Protein AF-A0A958C4J7-F1 (afdb_monomer_lite)

Sequence (193 aa):
RRDYPGDVTTRQPVHTVYGGGHLFKADTAAKLGGIALRNLNAYAPNFVAFARALGLPGAETLPAGEAEIAHLGQVIEHDPDAICCANEPAWMAYTVYRRVREKLLREPVEDYRVDFEDGYGNRPDEEEDFHAITVGEQLADGMTAGTLPPFIGIRIKPFTLESYQRAVRTLDLAITALADASGGKVPANFVVT

Foldseek 3Di:
DPPPPPDDPDDDFPDEAEAELVPDALQVLVVLLVVVLVVCCVQPVALLSVCVVVVPPCSVVQDDDPVSRVVLLVVCVVPVPVCCVVPVSSSVSNVVSVVQNVCSNPAVHQEYEHEPPDNNDDDPLVVLLVSLLVLLLRQLVNVVVVNDHLHYEYEFDDCDPVCNVVRVSSVCNNQVSNCVSNVHDGHHNYDYD

pLDDT: mean 94.65, std 7.15, range [54.09, 98.88]

Structure (mmCIF, N/CA/C/O backbone):
data_AF-A0A958C4J7-F1
#
_entry.id   AF-A0A958C4J7-F1
#
loop_
_atom_site.group_PDB
_atom_site.id
_atom_site.type_symbol
_atom_site.label_atom_id
_atom_site.label_alt_id
_atom_site.label_comp_id
_atom_site.label_asym_id
_atom_site.label_entity_id
_atom_site.label_seq_id
_atom_site.pdbx_PDB_ins_code
_atom_site.Cartn_x
_atom_site.Cartn_y
_atom_site.Cartn_z
_atom_site.occupancy
_atom_site.B_iso_or_equiv
_atom_site.auth_seq_id
_atom_site.auth_comp_id
_atom_site.auth_asym_id
_atom_site.auth_atom_id
_atom_site.pdbx_PDB_model_num
ATOM 1 N N . ARG A 1 1 ? 14.443 -14.294 29.457 1.00 54.41 1 ARG A N 1
ATOM 2 C CA . ARG A 1 1 ? 14.752 -14.549 28.026 1.00 54.41 1 ARG A CA 1
ATOM 3 C C . ARG A 1 1 ? 14.593 -16.053 27.761 1.00 54.41 1 ARG A C 1
ATOM 5 O O . ARG A 1 1 ? 15.586 -16.765 27.745 1.00 54.41 1 ARG A O 1
ATOM 12 N N . ARG A 1 2 ? 13.360 -16.571 27.691 1.00 54.09 2 ARG A N 1
ATOM 13 C CA . ARG A 1 2 ? 13.098 -18.000 27.403 1.00 54.09 2 ARG A CA 1
ATOM 14 C C . ARG A 1 2 ? 11.945 -18.244 26.422 1.00 54.09 2 ARG A C 1
ATOM 16 O O . ARG A 1 2 ? 11.897 -19.331 25.872 1.00 54.09 2 ARG A O 1
ATOM 23 N N . ASP A 1 3 ? 11.154 -17.217 26.105 1.00 65.69 3 ASP A N 1
ATOM 24 C CA . ASP A 1 3 ? 9.962 -17.359 25.255 1.00 65.69 3 ASP A CA 1
ATOM 25 C C . ASP A 1 3 ? 10.007 -16.480 23.996 1.00 65.69 3 ASP A C 1
ATOM 27 O O . ASP A 1 3 ? 8.969 -16.052 23.507 1.00 65.69 3 ASP A O 1
ATOM 31 N N . TYR A 1 4 ? 11.199 -16.154 23.478 1.00 68.56 4 TYR A N 1
ATOM 32 C CA . TYR A 1 4 ? 11.282 -15.534 22.152 1.00 68.56 4 TYR A CA 1
ATOM 33 C C . TYR A 1 4 ? 11.374 -16.655 21.110 1.00 68.56 4 TYR A C 1
ATOM 35 O O . TYR A 1 4 ? 12.415 -17.314 21.061 1.00 68.56 4 TYR A O 1
ATOM 43 N N . PRO A 1 5 ? 10.322 -16.906 20.307 1.00 68.50 5 PRO A N 1
ATOM 44 C CA . PRO A 1 5 ? 10.266 -18.040 19.382 1.00 68.50 5 PRO A CA 1
ATOM 45 C C . PRO A 1 5 ? 11.241 -17.931 18.193 1.00 68.50 5 PRO A C 1
ATOM 47 O O . PRO A 1 5 ? 11.283 -18.835 17.364 1.00 68.50 5 PRO A O 1
ATOM 50 N N . GLY A 1 6 ? 12.047 -16.866 18.126 1.00 71.56 6 GLY A N 1
ATOM 51 C CA . GLY A 1 6 ? 12.863 -16.532 16.962 1.00 71.56 6 GLY A CA 1
ATOM 52 C C . GLY A 1 6 ? 12.055 -15.773 15.911 1.00 71.56 6 GLY A C 1
ATOM 53 O O . GLY A 1 6 ? 10.859 -15.529 16.090 1.00 71.56 6 GLY A O 1
ATOM 54 N N . ASP A 1 7 ? 12.719 -15.391 14.821 1.00 68.56 7 ASP A N 1
ATOM 55 C CA . ASP A 1 7 ? 12.050 -14.760 13.686 1.00 68.56 7 ASP A CA 1
ATOM 56 C C . ASP A 1 7 ? 11.122 -15.763 12.997 1.00 68.56 7 ASP A C 1
ATOM 58 O O . ASP A 1 7 ? 11.490 -16.910 12.721 1.00 68.56 7 ASP A O 1
ATOM 62 N N . VAL A 1 8 ? 9.901 -15.326 12.701 1.00 69.06 8 VAL A N 1
ATOM 63 C CA . VAL A 1 8 ? 8.963 -16.120 11.911 1.00 69.06 8 VAL A CA 1
ATOM 64 C C . VAL A 1 8 ? 9.496 -16.265 10.481 1.00 69.06 8 VAL A C 1
ATOM 66 O O . VAL A 1 8 ? 9.829 -15.285 9.822 1.00 69.06 8 VAL A O 1
ATOM 69 N N . THR A 1 9 ? 9.566 -17.497 9.975 1.00 73.81 9 THR A N 1
ATOM 70 C CA . THR A 1 9 ? 10.022 -17.791 8.600 1.00 73.81 9 THR A CA 1
ATOM 71 C C . THR A 1 9 ? 8.951 -17.518 7.542 1.00 73.81 9 THR A C 1
ATOM 73 O O . THR A 1 9 ? 9.193 -17.661 6.343 1.00 73.81 9 THR A O 1
ATOM 76 N N . THR A 1 10 ? 7.747 -17.138 7.972 1.00 80.44 10 THR A N 1
ATOM 77 C CA . THR A 1 10 ? 6.657 -16.715 7.096 1.00 80.44 10 THR A CA 1
ATOM 78 C C . THR A 1 10 ? 6.952 -15.345 6.497 1.00 80.44 10 THR A C 1
ATOM 80 O O . THR A 1 10 ? 7.653 -14.531 7.098 1.00 80.44 10 THR A O 1
ATOM 83 N N . ARG A 1 11 ? 6.372 -15.073 5.320 1.00 87.69 11 ARG A N 1
ATOM 84 C CA . ARG A 1 11 ? 6.506 -13.794 4.608 1.00 87.69 11 ARG A CA 1
ATOM 85 C C . ARG A 1 11 ? 6.382 -12.600 5.567 1.00 87.69 11 ARG A C 1
ATOM 87 O O . ARG A 1 11 ? 5.429 -12.538 6.336 1.00 87.69 11 ARG A O 1
ATOM 94 N N . GLN A 1 12 ? 7.317 -11.660 5.459 1.00 87.12 12 GLN A N 1
ATOM 95 C CA . GLN A 1 12 ? 7.280 -10.352 6.115 1.00 87.12 12 GLN A CA 1
ATOM 96 C C . GLN A 1 12 ? 7.065 -9.255 5.064 1.00 87.12 12 GLN A C 1
ATOM 98 O O . GLN A 1 12 ? 7.472 -9.450 3.911 1.00 87.12 12 GLN A O 1
ATOM 103 N N . PRO A 1 13 ? 6.433 -8.124 5.419 1.00 90.50 13 PRO A N 1
ATOM 104 C CA . PRO A 1 13 ? 6.321 -7.002 4.502 1.00 90.50 13 PRO A CA 1
ATOM 105 C C . PRO A 1 13 ? 7.691 -6.359 4.278 1.00 90.50 13 PRO A C 1
ATOM 107 O O . PRO A 1 13 ? 8.433 -6.106 5.224 1.00 90.50 13 PRO A O 1
ATOM 110 N N . VAL A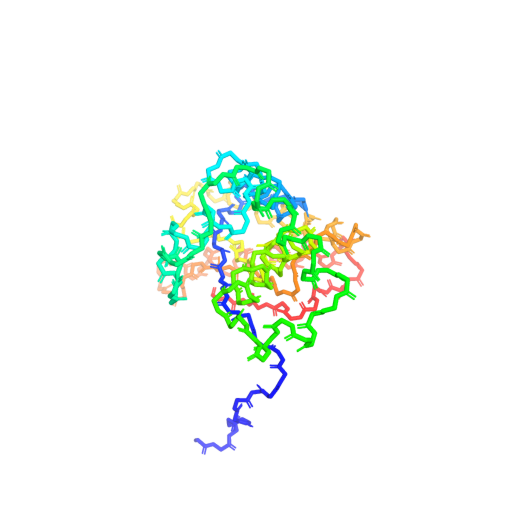 1 14 ? 8.023 -6.068 3.019 1.00 88.62 14 VAL A N 1
ATOM 111 C CA . VAL A 1 14 ? 9.267 -5.341 2.687 1.00 88.62 14 VAL A CA 1
ATOM 112 C C . VAL A 1 14 ? 9.104 -3.821 2.752 1.00 88.62 14 VAL A C 1
ATOM 114 O O . VAL A 1 14 ? 10.097 -3.098 2.762 1.00 88.62 14 VAL A O 1
ATOM 117 N N . HIS A 1 15 ? 7.865 -3.325 2.776 1.00 92.12 15 HIS A N 1
ATOM 118 C CA . HIS A 1 15 ? 7.557 -1.909 2.935 1.00 92.12 15 HIS A CA 1
ATOM 119 C C . HIS A 1 15 ? 6.260 -1.720 3.723 1.00 92.12 15 HIS A C 1
ATOM 121 O O . HIS A 1 15 ? 5.323 -2.509 3.580 1.00 92.12 15 HIS A O 1
ATOM 127 N N . THR A 1 16 ? 6.195 -0.622 4.475 1.00 94.88 16 THR A N 1
ATOM 128 C CA . THR A 1 16 ? 5.021 -0.222 5.254 1.00 94.88 16 THR A CA 1
ATOM 129 C C . THR A 1 16 ? 4.638 1.213 4.918 1.00 94.88 16 THR A C 1
ATOM 131 O O . THR A 1 16 ? 5.486 2.104 4.913 1.00 94.88 16 THR A O 1
ATOM 134 N N . VAL A 1 17 ? 3.354 1.440 4.648 1.00 96.44 17 VAL A N 1
ATOM 135 C CA . VAL A 1 17 ? 2.762 2.766 4.442 1.00 96.44 17 VAL A CA 1
ATOM 136 C C . VAL A 1 17 ? 1.982 3.157 5.691 1.00 96.44 17 VAL A C 1
ATOM 138 O O . VAL A 1 17 ? 1.092 2.425 6.114 1.00 96.44 17 VAL A O 1
ATOM 141 N N . TYR A 1 18 ? 2.280 4.327 6.249 1.00 96.62 18 TYR A N 1
ATOM 142 C CA . TYR A 1 18 ? 1.479 4.942 7.307 1.00 96.62 18 TYR A CA 1
ATOM 143 C C . TYR A 1 18 ? 0.534 5.968 6.691 1.00 96.62 18 TYR A C 1
ATOM 145 O O . TYR A 1 18 ? 0.948 6.780 5.860 1.00 96.62 18 TYR A O 1
ATOM 153 N N . GLY A 1 19 ? -0.734 5.941 7.088 1.00 96.50 19 GLY A N 1
ATOM 154 C CA . GLY A 1 19 ? -1.703 6.952 6.682 1.00 96.50 19 GLY A CA 1
ATOM 155 C C . GLY A 1 19 ? -2.699 7.242 7.791 1.00 96.50 19 GLY A C 1
ATOM 156 O O . GLY A 1 19 ? -3.206 6.320 8.426 1.00 96.50 19 GLY A O 1
ATOM 157 N N . GLY A 1 20 ? -2.960 8.529 8.028 1.00 97.56 20 GLY A N 1
ATOM 158 C CA . GLY A 1 20 ? -3.805 8.982 9.129 1.00 97.56 20 GLY A CA 1
ATOM 159 C C . GLY A 1 20 ? -5.199 8.351 9.104 1.00 97.56 20 GLY A C 1
ATOM 160 O O . GLY A 1 20 ? -5.825 8.251 8.047 1.00 97.56 20 GLY A O 1
ATOM 161 N N . GLY A 1 21 ? -5.711 7.980 10.278 1.00 97.12 21 GLY A N 1
ATOM 162 C CA . GLY A 1 21 ? -7.003 7.311 10.452 1.00 97.12 21 GLY A CA 1
ATOM 163 C C . GLY A 1 21 ? -8.181 8.046 9.818 1.00 97.12 21 GLY A C 1
ATOM 164 O O . GLY A 1 21 ? -9.072 7.413 9.263 1.00 97.12 21 GLY A O 1
ATOM 165 N N . HIS A 1 22 ? -8.132 9.380 9.772 1.00 97.38 22 HIS A N 1
ATOM 166 C CA . HIS A 1 22 ? -9.145 10.215 9.117 1.00 97.38 22 HIS A CA 1
ATOM 167 C C . HIS A 1 22 ? -9.197 10.063 7.582 1.00 97.38 22 HIS A C 1
ATOM 169 O O . HIS A 1 22 ? -10.181 10.456 6.956 1.00 97.38 22 HIS A O 1
ATOM 175 N N . LEU A 1 23 ? -8.153 9.508 6.956 1.00 96.94 23 LEU A N 1
ATOM 176 C CA . LEU A 1 23 ? -8.057 9.308 5.504 1.00 96.94 23 LEU A CA 1
ATOM 177 C C . LEU A 1 23 ? -8.270 7.853 5.084 1.00 96.94 23 LEU A C 1
ATOM 179 O O . LEU A 1 23 ? -8.399 7.576 3.888 1.00 96.94 23 LEU A O 1
ATOM 183 N N . PHE A 1 24 ? -8.266 6.916 6.032 1.00 97.94 24 PHE A N 1
ATOM 184 C CA . PHE A 1 24 ? -8.350 5.503 5.705 1.00 97.94 24 PHE A CA 1
ATOM 185 C C . PHE A 1 24 ? -9.731 5.140 5.146 1.00 97.94 24 PHE A C 1
ATOM 187 O O . PHE A 1 24 ? -10.773 5.558 5.657 1.00 97.94 24 PHE A O 1
ATOM 194 N N . LYS A 1 25 ? -9.720 4.351 4.071 1.00 98.31 25 LYS A N 1
ATOM 195 C CA . LYS A 1 25 ? -10.887 3.766 3.415 1.00 98.31 25 LYS A CA 1
ATOM 196 C C . LYS A 1 25 ? -10.545 2.350 2.972 1.00 98.31 25 LYS A C 1
ATOM 198 O O . LYS A 1 25 ? -9.381 2.045 2.702 1.00 98.31 25 LYS A O 1
ATOM 203 N N . ALA A 1 26 ? -11.570 1.515 2.832 1.00 98.00 26 ALA A N 1
ATOM 204 C CA . ALA A 1 26 ? -11.436 0.119 2.417 1.00 98.00 26 ALA A CA 1
ATOM 205 C C . ALA A 1 26 ? -10.653 -0.060 1.098 1.00 98.00 26 ALA A C 1
ATOM 207 O O . ALA A 1 26 ? -10.016 -1.089 0.886 1.00 98.00 26 ALA A O 1
ATOM 208 N N . ASP A 1 27 ? -10.665 0.943 0.214 1.00 97.12 27 ASP A N 1
ATOM 209 C CA . ASP A 1 27 ? -10.036 0.928 -1.109 1.00 97.12 27 ASP A CA 1
ATOM 210 C C . ASP A 1 27 ? -8.728 1.745 -1.206 1.00 97.12 27 ASP A C 1
ATOM 212 O O . ASP A 1 27 ? -8.191 1.929 -2.305 1.00 97.12 27 ASP A O 1
ATOM 216 N N . THR A 1 28 ? -8.180 2.232 -0.083 1.00 97.38 28 THR A N 1
ATOM 217 C CA . THR A 1 28 ? -6.991 3.107 -0.075 1.00 97.38 28 THR A CA 1
ATOM 218 C C . THR A 1 28 ? -5.787 2.477 -0.782 1.00 97.38 28 THR A C 1
ATOM 220 O O . THR A 1 28 ? -5.141 3.145 -1.592 1.00 97.38 28 THR A O 1
ATOM 223 N N . ALA A 1 29 ? -5.497 1.193 -0.546 1.00 96.44 29 ALA A N 1
ATOM 224 C CA . ALA A 1 29 ? -4.373 0.509 -1.192 1.00 96.44 29 ALA A CA 1
ATOM 225 C C . ALA A 1 29 ? -4.527 0.469 -2.724 1.00 96.44 29 ALA A C 1
ATOM 227 O O . ALA A 1 29 ? -3.592 0.802 -3.455 1.00 96.44 29 ALA A O 1
ATOM 228 N N . ALA A 1 30 ? -5.726 0.150 -3.220 1.00 96.12 30 ALA A N 1
ATOM 229 C CA . ALA A 1 30 ? -6.022 0.135 -4.651 1.00 96.12 30 ALA A CA 1
ATOM 230 C C . ALA A 1 30 ? -5.887 1.534 -5.280 1.00 96.12 30 ALA A C 1
ATOM 232 O O . ALA A 1 30 ? -5.297 1.682 -6.354 1.00 96.12 30 ALA A O 1
ATOM 233 N N . LYS A 1 31 ? -6.364 2.583 -4.592 1.00 96.69 31 LYS A N 1
ATOM 234 C CA . LYS A 1 31 ? -6.200 3.981 -5.030 1.00 96.69 31 LYS A CA 1
ATOM 235 C C . LYS A 1 31 ? -4.727 4.374 -5.154 1.00 96.69 31 LYS A C 1
ATOM 237 O O . LYS A 1 31 ? -4.345 4.962 -6.170 1.00 96.69 31 LYS A O 1
ATOM 242 N N . LEU A 1 32 ? -3.901 4.020 -4.166 1.00 97.06 32 LEU A N 1
ATOM 243 C CA . LEU A 1 32 ? -2.452 4.250 -4.203 1.00 97.06 32 LEU A CA 1
ATOM 244 C C . LEU A 1 32 ? -1.798 3.510 -5.377 1.00 97.06 32 LEU A C 1
ATOM 246 O O . LEU A 1 32 ? -1.028 4.119 -6.119 1.00 97.06 32 LEU A O 1
ATOM 250 N N . GLY A 1 33 ? -2.172 2.250 -5.618 1.00 97.00 33 GLY A N 1
ATOM 251 C CA . GLY A 1 33 ? -1.711 1.482 -6.779 1.00 97.00 33 GLY A CA 1
ATOM 252 C C . GLY A 1 33 ? -2.057 2.146 -8.110 1.00 97.00 33 GLY A C 1
ATOM 253 O O . GLY A 1 33 ? -1.197 2.293 -8.979 1.00 97.00 33 GLY A O 1
ATOM 254 N N . GLY A 1 34 ? -3.286 2.647 -8.251 1.00 97.88 34 GLY A N 1
ATOM 255 C CA . GLY A 1 34 ? -3.708 3.392 -9.436 1.00 97.88 34 GLY A CA 1
ATOM 256 C C . GLY A 1 34 ? -2.902 4.677 -9.663 1.00 97.88 34 GLY A C 1
ATOM 257 O O . GLY A 1 34 ? -2.545 4.985 -10.801 1.00 97.88 34 GLY A O 1
ATOM 258 N N . ILE A 1 35 ? -2.583 5.426 -8.599 1.00 97.88 35 ILE A N 1
ATOM 259 C CA . ILE A 1 35 ? -1.710 6.610 -8.681 1.00 97.88 35 ILE A CA 1
ATOM 260 C C . ILE A 1 35 ? -0.290 6.201 -9.089 1.00 97.88 35 ILE A C 1
ATOM 262 O O . ILE A 1 35 ? 0.279 6.812 -9.996 1.00 97.88 35 ILE A O 1
ATOM 266 N N . ALA A 1 36 ? 0.270 5.164 -8.466 1.00 97.25 36 ALA A N 1
ATOM 267 C CA . ALA A 1 36 ? 1.612 4.673 -8.760 1.00 97.25 36 ALA A CA 1
ATOM 268 C C . ALA A 1 36 ? 1.743 4.205 -10.218 1.00 97.25 36 ALA A C 1
ATOM 270 O O . ALA A 1 36 ? 2.686 4.591 -10.902 1.00 97.25 36 ALA A O 1
ATOM 271 N N . LEU A 1 37 ? 0.759 3.461 -10.733 1.00 97.94 37 LEU A N 1
ATOM 272 C CA . LEU A 1 37 ? 0.732 3.007 -12.127 1.00 97.94 37 LEU A CA 1
ATOM 273 C C . LEU A 1 37 ? 0.662 4.167 -13.120 1.00 97.94 37 LEU A C 1
ATOM 275 O O . LEU A 1 37 ? 1.361 4.144 -14.131 1.00 97.94 37 LEU A O 1
ATOM 279 N N . ARG A 1 38 ? -0.145 5.201 -12.842 1.00 98.19 38 ARG A N 1
ATOM 280 C CA . ARG A 1 38 ? -0.191 6.399 -13.696 1.00 98.19 38 ARG A CA 1
ATOM 281 C C . ARG A 1 38 ? 1.157 7.113 -13.739 1.00 98.19 38 ARG A C 1
ATOM 283 O O . ARG A 1 38 ? 1.597 7.481 -14.823 1.00 98.19 38 ARG A O 1
ATOM 290 N N . ASN A 1 39 ? 1.820 7.264 -12.592 1.00 97.44 39 ASN A N 1
ATOM 291 C CA . ASN A 1 39 ? 3.153 7.866 -12.528 1.00 97.44 39 ASN A CA 1
ATOM 292 C C . ASN A 1 39 ? 4.195 7.015 -13.260 1.00 97.44 39 ASN A C 1
ATOM 294 O O . ASN A 1 39 ? 4.969 7.545 -14.052 1.00 97.44 39 ASN A O 1
ATOM 298 N N . LEU A 1 40 ? 4.180 5.696 -13.057 1.00 97.44 40 LEU A N 1
ATOM 299 C CA . LEU A 1 40 ? 5.087 4.784 -13.746 1.00 97.44 40 LEU A CA 1
ATOM 300 C C . LEU A 1 40 ? 4.911 4.873 -15.266 1.00 97.44 40 LEU A C 1
ATOM 302 O O . LEU A 1 40 ? 5.894 5.008 -15.981 1.00 97.44 40 LEU A O 1
ATOM 306 N N . ASN A 1 41 ? 3.673 4.877 -15.763 1.00 96.44 41 ASN A N 1
ATOM 307 C CA . ASN A 1 41 ? 3.402 5.011 -17.195 1.00 96.44 41 ASN A CA 1
ATOM 308 C C . ASN A 1 41 ? 3.838 6.376 -17.754 1.00 96.44 41 ASN A C 1
ATOM 310 O O . ASN A 1 41 ? 4.294 6.442 -18.890 1.00 96.44 41 ASN A O 1
ATOM 314 N N . ALA A 1 42 ? 3.695 7.454 -16.978 1.00 97.12 42 ALA A N 1
ATOM 315 C CA . ALA A 1 42 ? 4.056 8.801 -17.415 1.00 97.12 42 ALA A CA 1
ATOM 316 C C . ALA A 1 42 ? 5.576 9.016 -17.486 1.00 97.12 42 ALA A C 1
ATOM 318 O O . ALA A 1 42 ? 6.062 9.635 -18.429 1.00 97.12 42 ALA A O 1
ATOM 319 N N . TYR A 1 43 ? 6.322 8.511 -16.500 1.00 96.56 43 TYR A N 1
ATOM 320 C CA . TYR A 1 43 ? 7.752 8.810 -16.348 1.00 96.56 43 TYR A CA 1
ATOM 321 C C . TYR A 1 43 ? 8.682 7.656 -16.747 1.00 96.56 43 TYR A C 1
ATOM 323 O O . TYR A 1 43 ? 9.858 7.880 -17.014 1.00 96.56 43 TYR A O 1
ATOM 331 N N . ALA A 1 44 ? 8.169 6.428 -16.823 1.00 96.81 44 ALA A N 1
ATOM 332 C CA . ALA A 1 44 ? 8.904 5.234 -17.232 1.00 96.81 44 ALA A CA 1
ATOM 333 C C . ALA A 1 44 ? 8.008 4.310 -18.091 1.00 96.81 44 ALA A C 1
ATOM 335 O O . ALA A 1 44 ? 7.657 3.196 -17.681 1.00 96.81 44 ALA A O 1
ATOM 336 N N . PRO A 1 45 ? 7.618 4.753 -19.303 1.00 96.25 45 PRO A N 1
ATOM 337 C CA . PRO A 1 45 ? 6.629 4.065 -20.141 1.00 96.25 45 PRO A CA 1
ATOM 338 C C . PRO A 1 45 ? 7.089 2.698 -20.671 1.00 96.25 45 PRO A C 1
ATOM 340 O O . PRO A 1 45 ? 6.285 1.944 -21.211 1.00 96.25 45 PRO A O 1
ATOM 343 N N . ASN A 1 46 ? 8.376 2.372 -20.545 1.00 97.44 46 ASN A N 1
ATOM 344 C CA . ASN A 1 46 ? 8.945 1.097 -20.961 1.00 97.44 46 ASN A CA 1
ATOM 345 C C . ASN A 1 46 ? 10.103 0.678 -20.042 1.00 97.44 46 ASN A C 1
ATOM 347 O O . ASN A 1 46 ? 10.622 1.475 -19.255 1.00 97.44 46 ASN A O 1
ATOM 351 N N . PHE A 1 47 ? 10.523 -0.581 -20.174 1.00 98.06 47 PHE A N 1
ATOM 352 C CA . PHE A 1 47 ? 11.544 -1.189 -19.322 1.00 98.06 47 PHE A CA 1
ATOM 353 C C . PHE A 1 47 ? 12.930 -0.540 -19.448 1.00 98.06 47 PHE A C 1
ATOM 355 O O . PHE A 1 47 ? 13.683 -0.550 -18.479 1.00 98.06 47 PHE A O 1
ATOM 362 N N . VAL A 1 48 ? 13.263 0.069 -20.591 1.00 98.31 48 VAL A N 1
ATOM 363 C CA . VAL A 1 48 ? 14.549 0.756 -20.778 1.00 98.31 48 VAL A CA 1
ATOM 364 C C . VAL A 1 48 ? 14.559 2.115 -20.082 1.00 98.31 48 VAL A C 1
ATOM 366 O O . VAL A 1 48 ? 15.499 2.421 -19.351 1.00 98.31 48 VAL A O 1
ATOM 369 N N . ALA A 1 49 ? 13.507 2.921 -20.259 1.00 97.94 49 ALA A N 1
ATOM 370 C CA . ALA A 1 49 ? 13.350 4.191 -19.551 1.00 97.94 49 ALA A CA 1
ATOM 371 C C . ALA A 1 49 ? 13.348 3.972 -18.031 1.00 97.94 49 ALA A C 1
ATOM 373 O O . ALA A 1 49 ? 14.047 4.672 -17.301 1.00 97.94 49 ALA A O 1
ATOM 374 N N . PHE A 1 50 ? 12.635 2.940 -17.574 1.00 98.25 50 PHE A N 1
ATOM 375 C CA . PHE A 1 50 ? 12.638 2.496 -16.185 1.00 98.25 50 PHE A CA 1
ATOM 376 C C . PHE A 1 50 ? 14.040 2.112 -15.690 1.00 98.25 50 PHE A C 1
ATOM 378 O O . PHE A 1 50 ? 14.486 2.610 -14.658 1.00 98.25 50 PHE A O 1
ATOM 385 N N . ALA A 1 51 ? 14.754 1.263 -16.437 1.00 98.19 51 ALA A N 1
ATOM 386 C CA . ALA A 1 51 ? 16.088 0.804 -16.063 1.00 98.19 51 ALA A CA 1
ATOM 387 C C . ALA A 1 51 ? 17.093 1.954 -15.960 1.00 98.19 51 ALA A C 1
ATOM 389 O O . ALA A 1 51 ? 17.860 2.010 -15.002 1.00 98.19 51 ALA A O 1
ATOM 390 N N . ARG A 1 52 ? 17.052 2.901 -16.903 1.00 97.75 52 ARG A N 1
ATOM 391 C CA . ARG A 1 52 ? 17.904 4.097 -16.874 1.00 97.75 52 ARG A CA 1
ATOM 392 C C . ARG A 1 52 ? 17.561 5.011 -15.701 1.00 97.75 52 ARG A C 1
ATOM 394 O O . ARG A 1 52 ? 18.470 5.481 -15.029 1.00 97.75 52 ARG A O 1
ATOM 401 N N . ALA A 1 53 ? 16.273 5.227 -15.425 1.00 97.00 53 ALA A N 1
ATOM 402 C CA . ALA A 1 53 ? 15.830 6.065 -14.311 1.00 97.00 53 ALA A CA 1
ATOM 403 C C . ALA A 1 53 ? 16.255 5.509 -12.940 1.00 97.00 53 ALA A C 1
ATOM 405 O O . ALA A 1 53 ? 16.568 6.283 -12.040 1.00 97.00 53 ALA A O 1
ATOM 406 N N . LEU A 1 54 ? 16.292 4.180 -12.788 1.00 96.38 54 LEU A N 1
ATOM 407 C CA . LEU A 1 54 ? 16.739 3.515 -11.559 1.00 96.38 54 LEU A CA 1
ATOM 408 C C . LEU A 1 54 ? 18.242 3.209 -11.517 1.00 96.38 54 LEU A C 1
ATOM 410 O O . LEU A 1 54 ? 18.722 2.715 -10.499 1.00 96.38 54 LEU A O 1
ATOM 414 N N . GLY A 1 55 ? 18.979 3.466 -12.600 1.00 97.12 55 GLY A N 1
ATOM 415 C CA . GLY A 1 55 ? 20.400 3.129 -12.694 1.00 97.12 55 GLY A CA 1
ATOM 416 C C . GLY A 1 55 ? 20.671 1.624 -12.613 1.00 97.12 55 GLY A C 1
ATOM 417 O O . GLY A 1 55 ? 21.633 1.213 -11.965 1.00 97.12 55 GLY A O 1
ATOM 418 N N . LEU A 1 56 ? 19.819 0.791 -13.226 1.00 97.00 56 LEU A N 1
ATOM 419 C CA . LEU A 1 56 ? 20.057 -0.654 -13.271 1.00 97.00 56 LEU A CA 1
ATOM 420 C C . LEU A 1 56 ? 21.361 -0.962 -14.037 1.00 97.00 56 LEU A C 1
ATOM 422 O O . LEU A 1 56 ? 21.637 -0.302 -15.043 1.00 97.00 56 LEU A O 1
ATOM 426 N N . PRO A 1 57 ? 22.151 -1.967 -13.610 1.00 96.00 57 PRO A N 1
ATOM 427 C CA . PRO A 1 57 ? 23.407 -2.315 -14.273 1.00 96.00 57 PRO A CA 1
ATOM 428 C C . PRO A 1 57 ? 23.231 -2.592 -15.772 1.00 96.00 57 PRO A C 1
ATOM 430 O O . PRO A 1 57 ? 22.359 -3.365 -16.169 1.00 96.00 57 PRO A O 1
ATOM 433 N N . GLY A 1 58 ? 24.062 -1.958 -16.603 1.00 96.44 58 GLY A N 1
ATOM 434 C CA . GLY A 1 58 ? 24.039 -2.120 -18.057 1.00 96.44 58 GLY A CA 1
ATOM 435 C C . GLY A 1 58 ? 22.904 -1.379 -18.774 1.00 96.44 58 GLY A C 1
ATOM 436 O O . GLY A 1 58 ? 22.757 -1.547 -19.986 1.00 96.44 58 GLY A O 1
ATOM 437 N N . ALA A 1 59 ? 22.099 -0.557 -18.086 1.00 97.00 59 ALA A N 1
ATOM 438 C CA . ALA A 1 59 ? 20.993 0.191 -18.697 1.00 97.00 59 ALA A CA 1
ATOM 439 C C . ALA A 1 59 ? 21.442 1.176 -19.798 1.00 97.00 59 ALA A C 1
ATOM 441 O O . ALA A 1 59 ? 20.668 1.515 -20.699 1.00 97.00 59 ALA A O 1
ATOM 442 N N . GLU A 1 60 ? 22.694 1.624 -19.750 1.00 96.56 60 GLU A N 1
ATOM 443 C CA . GLU A 1 60 ? 23.348 2.440 -20.771 1.00 96.56 60 GLU A CA 1
ATOM 444 C C . GLU A 1 60 ? 23.581 1.692 -22.093 1.00 96.56 60 GLU A C 1
ATOM 446 O O . GLU A 1 60 ? 23.659 2.330 -23.140 1.00 96.56 60 GLU A O 1
ATOM 451 N N . THR A 1 61 ? 23.638 0.356 -22.064 1.00 96.50 61 THR A N 1
ATOM 452 C CA . THR A 1 61 ? 23.833 -0.491 -23.257 1.00 96.50 61 THR A CA 1
ATOM 453 C C . THR A 1 61 ? 22.530 -0.804 -23.998 1.00 96.50 61 THR A C 1
ATOM 455 O O . THR A 1 61 ? 22.555 -1.315 -25.117 1.00 96.50 61 THR A O 1
ATOM 458 N N . LEU A 1 62 ? 21.379 -0.502 -23.385 1.00 96.94 62 LEU A N 1
ATOM 459 C CA . LEU A 1 62 ? 20.058 -0.785 -23.944 1.00 96.94 62 LEU A CA 1
ATOM 460 C C . LEU A 1 62 ? 19.723 0.169 -25.104 1.00 96.94 62 LEU A C 1
ATOM 462 O O . LEU A 1 62 ? 20.181 1.316 -25.097 1.00 96.94 62 LEU A O 1
ATOM 466 N N . PRO A 1 63 ? 18.887 -0.250 -26.076 1.00 97.25 63 PRO A N 1
ATOM 467 C CA . PRO A 1 63 ? 18.522 0.581 -27.223 1.00 97.25 63 PRO A CA 1
ATOM 468 C C . PRO A 1 63 ? 17.799 1.867 -26.810 1.00 97.25 63 PRO A C 1
ATOM 470 O O . PRO A 1 63 ? 17.205 1.963 -25.735 1.00 97.25 63 PRO A O 1
ATOM 473 N N . ALA A 1 64 ? 17.855 2.896 -27.652 1.00 95.00 64 ALA A N 1
ATOM 474 C CA . ALA A 1 64 ? 17.178 4.170 -27.400 1.00 95.00 64 ALA A CA 1
ATOM 475 C C . ALA A 1 64 ? 15.946 4.382 -28.292 1.00 95.00 64 ALA A C 1
ATOM 477 O O . ALA A 1 64 ? 15.062 5.145 -27.906 1.00 95.00 64 ALA A O 1
ATOM 478 N N . GLY A 1 65 ? 15.869 3.717 -29.451 1.00 96.88 65 GLY A N 1
ATOM 479 C CA . GLY A 1 65 ? 14.737 3.844 -30.363 1.00 96.88 65 GLY A CA 1
ATOM 480 C C . GLY A 1 65 ? 13.501 3.100 -29.857 1.00 96.88 65 GLY A C 1
ATOM 481 O O . GLY A 1 65 ? 13.589 1.938 -29.470 1.00 96.88 65 GLY A O 1
ATOM 482 N N . GLU A 1 66 ? 12.327 3.734 -29.905 1.00 95.25 66 GLU A N 1
ATOM 483 C CA . GLU A 1 66 ? 11.073 3.124 -29.430 1.00 95.25 66 GLU A CA 1
ATOM 484 C C . GLU A 1 66 ? 10.754 1.791 -30.121 1.00 95.25 66 GLU A C 1
ATOM 486 O O . GLU A 1 66 ? 10.367 0.828 -29.459 1.00 95.25 66 GLU A O 1
ATOM 491 N N . ALA A 1 67 ? 10.968 1.706 -31.438 1.00 97.00 67 ALA A N 1
ATOM 492 C CA . ALA A 1 67 ? 10.741 0.483 -32.207 1.00 97.00 67 ALA A CA 1
ATOM 493 C C . ALA A 1 67 ? 11.696 -0.653 -31.798 1.00 97.00 67 ALA A C 1
ATOM 495 O O . ALA A 1 67 ? 11.279 -1.805 -31.692 1.00 97.00 67 ALA A O 1
ATOM 496 N N . GLU A 1 68 ? 12.962 -0.329 -31.521 1.00 97.38 68 GLU A N 1
ATOM 497 C CA . GLU A 1 68 ? 13.969 -1.295 -31.067 1.00 97.38 68 GLU A CA 1
ATOM 498 C C . GLU A 1 68 ? 13.649 -1.797 -29.658 1.00 97.38 68 GLU A C 1
ATOM 500 O O . GLU A 1 68 ? 13.734 -2.993 -29.395 1.00 97.38 68 GLU A O 1
ATOM 505 N N . ILE A 1 69 ? 13.229 -0.893 -28.765 1.00 97.88 69 ILE A N 1
ATOM 506 C CA . ILE A 1 69 ? 12.795 -1.234 -27.407 1.00 97.88 69 ILE A CA 1
ATOM 507 C C . ILE A 1 69 ? 11.579 -2.164 -27.455 1.00 97.88 69 ILE A C 1
ATOM 509 O O . ILE A 1 69 ? 11.553 -3.179 -26.757 1.00 97.88 69 ILE A O 1
ATOM 513 N N . ALA A 1 70 ? 10.584 -1.846 -28.288 1.00 96.88 70 ALA A N 1
ATOM 514 C CA . ALA A 1 70 ? 9.395 -2.674 -28.457 1.00 96.88 70 ALA A CA 1
ATOM 515 C C . ALA A 1 70 ? 9.745 -4.066 -29.005 1.00 96.88 70 ALA A C 1
ATOM 517 O O . ALA A 1 70 ? 9.279 -5.069 -28.464 1.00 96.88 70 ALA A O 1
ATOM 518 N N . HIS A 1 71 ? 10.607 -4.138 -30.025 1.00 96.69 71 HIS A N 1
ATOM 519 C CA . HIS A 1 71 ? 11.070 -5.406 -30.586 1.00 96.69 71 HIS A CA 1
ATOM 520 C C . HIS A 1 71 ? 11.850 -6.239 -29.561 1.00 96.69 71 HIS A C 1
ATOM 522 O O . HIS A 1 71 ? 11.568 -7.422 -29.390 1.00 96.69 71 HIS A O 1
ATOM 528 N N . LEU A 1 72 ? 12.775 -5.621 -28.820 1.00 95.81 72 LEU A N 1
ATOM 529 C CA . LEU A 1 72 ? 13.529 -6.289 -27.759 1.00 95.81 72 LEU A CA 1
ATOM 530 C C . LEU A 1 72 ? 12.598 -6.856 -26.678 1.00 95.81 72 LEU A C 1
ATOM 532 O O . LEU A 1 72 ? 12.791 -7.985 -26.237 1.00 95.81 72 LEU A O 1
ATOM 536 N N . GLY A 1 73 ? 11.556 -6.111 -26.297 1.00 96.00 73 GLY A N 1
ATOM 537 C CA . GLY A 1 73 ? 10.528 -6.600 -25.379 1.00 96.00 73 GLY A CA 1
ATOM 538 C C . GLY A 1 73 ? 9.809 -7.851 -25.897 1.00 96.00 73 GLY A C 1
ATOM 539 O O . GLY A 1 73 ? 9.651 -8.807 -25.144 1.00 96.00 73 GLY A O 1
ATOM 540 N N . GLN A 1 74 ? 9.436 -7.880 -27.181 1.00 95.75 74 GLN A N 1
ATOM 541 C CA . GLN A 1 74 ? 8.797 -9.046 -27.811 1.00 95.75 74 GLN A CA 1
ATOM 542 C C . GLN A 1 74 ? 9.725 -10.265 -27.856 1.00 95.75 74 GLN A C 1
ATOM 544 O O . GLN A 1 74 ? 9.282 -11.384 -27.608 1.00 95.75 74 GLN A O 1
ATOM 549 N N . VAL A 1 75 ? 11.011 -10.053 -28.152 1.00 94.69 75 VAL A N 1
ATOM 550 C CA . VAL A 1 75 ? 12.019 -11.123 -28.165 1.00 94.69 75 VAL A CA 1
ATOM 551 C C . VAL A 1 75 ? 12.175 -11.736 -26.771 1.00 94.69 75 VAL A C 1
ATOM 553 O O . VAL A 1 75 ? 12.162 -12.958 -26.645 1.00 94.69 75 VAL A O 1
ATOM 556 N N . ILE A 1 76 ? 12.261 -10.907 -25.723 1.00 95.25 76 ILE A N 1
ATOM 557 C CA . ILE A 1 76 ? 12.363 -11.382 -24.333 1.00 95.25 76 ILE A CA 1
ATOM 558 C C . ILE A 1 76 ? 11.105 -12.143 -23.909 1.00 95.25 76 ILE A C 1
ATOM 560 O O . ILE A 1 76 ? 11.201 -13.155 -23.224 1.00 95.25 76 ILE A O 1
ATOM 564 N N . GLU A 1 77 ? 9.922 -11.663 -24.290 1.00 93.56 77 GLU A N 1
ATOM 565 C CA . GLU A 1 77 ? 8.655 -12.306 -23.931 1.00 93.56 77 GLU A CA 1
ATOM 566 C C . GLU A 1 77 ? 8.475 -13.673 -24.606 1.00 93.56 77 GLU A C 1
ATOM 568 O O . GLU A 1 77 ? 7.881 -14.575 -24.017 1.00 93.56 77 GLU A O 1
ATOM 573 N N . HIS A 1 78 ? 9.011 -13.839 -25.819 1.00 93.69 78 HIS A N 1
ATOM 574 C CA . HIS A 1 78 ? 8.958 -15.097 -26.557 1.00 93.69 78 HIS A CA 1
ATOM 575 C C . HIS A 1 78 ? 9.891 -16.171 -25.981 1.00 93.69 78 HIS A C 1
ATOM 577 O O . HIS A 1 78 ? 9.491 -17.331 -25.894 1.00 93.69 78 HIS A O 1
ATOM 583 N N . ASP A 1 79 ? 11.112 -15.792 -25.592 1.00 92.12 79 ASP A N 1
ATOM 584 C CA . ASP A 1 79 ? 12.113 -16.710 -25.036 1.00 92.12 79 ASP A CA 1
ATOM 585 C C . ASP A 1 79 ? 12.945 -16.031 -23.925 1.00 92.12 79 ASP A C 1
ATOM 587 O O . ASP A 1 79 ? 14.056 -15.534 -24.160 1.00 92.12 79 ASP A O 1
ATOM 591 N N . PRO A 1 80 ? 12.407 -15.965 -22.691 1.00 88.56 80 PRO A N 1
ATOM 592 C CA . PRO A 1 80 ? 13.069 -15.274 -21.591 1.00 88.56 80 PRO A CA 1
ATOM 593 C C . PRO A 1 80 ? 14.357 -15.975 -21.142 1.00 88.56 80 PRO A C 1
ATOM 595 O O . PRO A 1 80 ? 15.278 -15.298 -20.678 1.00 88.56 80 PRO A O 1
ATOM 598 N N . ASP A 1 81 ? 14.441 -17.300 -21.290 1.00 87.81 81 ASP A N 1
ATOM 599 C CA . ASP A 1 81 ? 15.594 -18.093 -20.859 1.00 87.81 81 ASP A CA 1
ATOM 600 C C . ASP A 1 81 ? 16.789 -17.879 -21.798 1.00 87.81 81 ASP A C 1
ATOM 602 O O . ASP A 1 81 ? 17.914 -17.689 -21.328 1.00 87.81 81 ASP A O 1
ATOM 606 N N . ALA A 1 82 ? 16.556 -17.804 -23.115 1.00 87.69 82 ALA A N 1
ATOM 607 C CA . ALA A 1 82 ? 17.613 -17.491 -24.076 1.00 87.69 82 ALA A CA 1
ATOM 608 C C . ALA A 1 82 ? 18.225 -16.101 -23.837 1.00 87.69 82 ALA A C 1
ATOM 610 O O . ALA A 1 82 ? 19.450 -15.938 -23.888 1.00 87.69 82 ALA A O 1
ATOM 611 N N . ILE A 1 83 ? 17.396 -15.093 -23.537 1.00 87.75 83 ILE A N 1
ATOM 612 C CA . ILE A 1 83 ? 17.883 -13.727 -23.305 1.00 87.75 83 ILE A CA 1
ATOM 613 C C . ILE A 1 83 ? 18.549 -13.571 -21.936 1.00 87.75 83 ILE A C 1
ATOM 615 O O . ILE A 1 83 ? 19.523 -12.826 -21.836 1.00 87.75 83 ILE A O 1
ATOM 619 N N . CYS A 1 84 ? 18.113 -14.314 -20.914 1.00 84.81 84 CYS A N 1
ATOM 620 C CA . CYS A 1 84 ? 18.763 -14.330 -19.600 1.00 84.81 84 CYS A CA 1
ATOM 621 C C . CYS A 1 84 ? 20.271 -14.622 -19.707 1.00 84.81 84 CYS A C 1
ATOM 623 O O . CYS A 1 84 ? 21.078 -13.968 -19.051 1.00 84.81 84 CYS A O 1
ATOM 625 N N . CYS A 1 85 ? 20.665 -15.553 -20.583 1.00 82.25 85 CYS A N 1
ATOM 626 C CA . CYS A 1 85 ? 22.071 -15.896 -20.800 1.00 82.25 85 CYS A CA 1
ATOM 627 C C . CYS A 1 85 ? 22.793 -14.991 -21.813 1.00 82.25 85 CYS A C 1
ATOM 629 O O . CYS A 1 85 ? 24.002 -14.803 -21.699 1.00 82.25 85 CYS A O 1
ATOM 631 N N . ALA A 1 86 ? 22.089 -14.464 -22.820 1.00 89.25 86 ALA A N 1
ATOM 632 C CA . ALA A 1 86 ? 22.708 -13.736 -23.934 1.00 89.25 86 ALA A CA 1
ATOM 633 C C . ALA A 1 86 ? 22.778 -12.210 -23.735 1.00 89.25 86 ALA A C 1
ATOM 635 O O . ALA A 1 86 ? 23.656 -11.557 -24.298 1.00 89.25 86 ALA A O 1
ATOM 636 N N . ASN A 1 87 ? 21.848 -11.628 -22.974 1.00 92.44 87 ASN A N 1
ATOM 637 C CA . ASN A 1 87 ? 21.755 -10.189 -22.730 1.00 92.44 87 ASN A CA 1
ATOM 638 C C . ASN A 1 87 ? 21.123 -9.921 -21.352 1.00 92.44 87 ASN A C 1
ATOM 640 O O . ASN A 1 87 ? 19.953 -9.543 -21.230 1.00 92.44 87 ASN A O 1
ATOM 644 N N . GLU A 1 88 ? 21.930 -10.123 -20.309 1.00 93.88 88 GLU A N 1
ATOM 645 C CA . GLU A 1 88 ? 21.536 -9.948 -18.908 1.00 93.88 88 GLU A CA 1
ATOM 646 C C . GLU A 1 88 ? 20.948 -8.551 -18.608 1.00 93.88 88 GLU A C 1
ATOM 648 O O . GLU A 1 88 ? 19.882 -8.503 -17.984 1.00 93.88 88 GLU A O 1
ATOM 653 N N . PRO A 1 89 ? 21.522 -7.416 -19.076 1.00 96.12 89 PRO A N 1
ATOM 654 C CA . PRO A 1 89 ? 20.934 -6.098 -18.827 1.00 96.12 89 PRO A CA 1
ATOM 655 C C . PRO A 1 89 ? 19.507 -5.958 -19.368 1.00 96.12 89 PRO A C 1
ATOM 657 O O . PRO A 1 89 ? 18.629 -5.430 -18.680 1.00 96.12 89 PRO A O 1
ATOM 660 N N . ALA A 1 90 ? 19.247 -6.454 -20.583 1.00 96.31 90 ALA A N 1
ATOM 661 C CA . ALA A 1 90 ? 17.920 -6.391 -21.191 1.00 96.31 90 ALA A CA 1
ATOM 662 C C . ALA A 1 90 ? 16.915 -7.277 -20.447 1.00 96.31 90 ALA A C 1
ATOM 664 O O . ALA A 1 90 ? 15.808 -6.829 -20.136 1.00 96.31 90 ALA A O 1
ATOM 665 N N . TRP A 1 91 ? 17.320 -8.506 -20.114 1.00 96.00 91 TRP A N 1
ATOM 666 C CA . TRP A 1 91 ? 16.504 -9.435 -19.339 1.00 96.00 91 TRP A CA 1
ATOM 667 C C . TRP A 1 91 ? 16.148 -8.872 -17.958 1.00 96.00 91 TRP A C 1
ATOM 669 O O . TRP A 1 91 ? 14.978 -8.896 -17.566 1.00 96.00 91 TRP A O 1
ATOM 679 N N . MET A 1 92 ? 17.132 -8.323 -17.238 1.00 95.88 92 MET A N 1
ATOM 680 C CA . MET A 1 92 ? 16.949 -7.730 -15.913 1.00 95.88 92 MET A CA 1
ATOM 681 C C . MET A 1 92 ? 15.992 -6.538 -15.978 1.00 95.88 92 MET A C 1
ATOM 683 O O . MET A 1 92 ? 15.003 -6.497 -15.245 1.00 95.88 92 MET A O 1
ATOM 687 N N . ALA A 1 93 ? 16.241 -5.596 -16.893 1.00 97.62 93 ALA A N 1
ATOM 688 C CA . ALA A 1 93 ? 15.404 -4.417 -17.084 1.00 97.62 93 ALA A CA 1
ATOM 689 C C . ALA A 1 93 ? 13.942 -4.797 -17.366 1.00 97.62 93 ALA A C 1
ATOM 691 O O . ALA A 1 93 ? 13.033 -4.313 -16.686 1.00 97.62 93 ALA A O 1
ATOM 692 N N . TYR A 1 94 ? 13.716 -5.700 -18.325 1.00 97.31 94 TYR A N 1
ATOM 693 C CA . TYR A 1 94 ? 12.381 -6.176 -18.685 1.00 97.31 94 TYR A CA 1
ATOM 694 C C . TYR A 1 94 ? 11.698 -6.900 -17.519 1.00 97.31 94 TYR A C 1
ATOM 696 O O . TYR A 1 94 ? 10.556 -6.592 -17.168 1.00 97.31 94 TYR A O 1
ATOM 704 N N . THR A 1 95 ? 12.407 -7.827 -16.872 1.00 96.25 95 THR A N 1
ATOM 705 C CA . THR A 1 95 ? 11.862 -8.652 -15.788 1.00 96.25 95 THR A CA 1
ATOM 706 C C . THR A 1 95 ? 11.486 -7.814 -14.574 1.00 96.25 95 THR A C 1
ATOM 708 O O . THR A 1 95 ? 10.385 -7.974 -14.043 1.00 96.25 95 THR A O 1
ATOM 711 N N . VAL A 1 96 ? 12.359 -6.901 -14.137 1.00 96.94 96 VAL A N 1
ATOM 712 C CA . VAL A 1 96 ? 12.079 -6.022 -12.994 1.00 96.94 96 VAL A CA 1
ATOM 713 C C . VAL A 1 96 ? 10.924 -5.084 -13.323 1.00 96.94 96 VAL A C 1
ATOM 715 O O . VAL A 1 96 ? 9.984 -4.997 -12.536 1.00 96.94 96 VAL A O 1
ATOM 718 N N . TYR A 1 97 ? 10.934 -4.442 -14.496 1.00 98.00 97 TYR A N 1
ATOM 719 C CA . TYR A 1 97 ? 9.849 -3.555 -14.918 1.00 98.00 97 TYR A CA 1
ATOM 720 C C . TYR A 1 97 ? 8.490 -4.264 -14.916 1.00 98.00 97 TYR A C 1
ATOM 722 O O . TYR A 1 97 ? 7.522 -3.765 -14.335 1.00 98.00 97 TYR A O 1
ATOM 730 N N . ARG A 1 98 ? 8.420 -5.462 -15.510 1.00 96.94 98 ARG A N 1
ATOM 731 C CA . ARG A 1 98 ? 7.200 -6.276 -15.534 1.00 96.94 98 ARG A CA 1
ATOM 732 C C . ARG A 1 98 ? 6.739 -6.638 -14.123 1.00 96.94 98 ARG A C 1
ATOM 734 O O . ARG A 1 98 ? 5.581 -6.400 -13.791 1.00 96.94 98 ARG A O 1
ATOM 741 N N . ARG A 1 99 ? 7.640 -7.138 -13.270 1.00 96.56 99 ARG A N 1
ATOM 742 C CA . ARG A 1 99 ? 7.316 -7.516 -11.882 1.00 96.56 99 ARG A CA 1
ATOM 743 C C . ARG A 1 99 ? 6.843 -6.328 -11.047 1.00 96.56 99 ARG A C 1
ATOM 745 O O . ARG A 1 99 ? 5.918 -6.481 -10.256 1.00 96.56 99 ARG A O 1
ATOM 752 N N . VAL A 1 100 ? 7.431 -5.145 -11.232 1.00 96.88 100 VAL A N 1
ATOM 753 C CA . VAL A 1 100 ? 6.984 -3.914 -10.561 1.00 96.88 100 VAL A CA 1
ATOM 754 C C . VAL A 1 100 ? 5.570 -3.545 -11.003 1.00 96.88 100 VAL A C 1
ATOM 756 O O . VAL A 1 100 ? 4.719 -3.289 -10.154 1.00 96.88 100 VAL A O 1
ATOM 759 N N . ARG A 1 101 ? 5.272 -3.581 -12.308 1.00 97.62 101 ARG A N 1
ATOM 760 C CA . ARG A 1 101 ? 3.910 -3.330 -12.812 1.00 97.62 101 ARG A CA 1
ATOM 761 C C . ARG A 1 101 ? 2.896 -4.331 -12.266 1.00 97.62 101 ARG A C 1
ATOM 763 O O . ARG A 1 101 ? 1.844 -3.921 -11.784 1.00 97.62 101 ARG A O 1
ATOM 770 N N . GLU A 1 102 ? 3.219 -5.621 -12.300 1.00 96.94 102 GLU A N 1
ATOM 771 C CA . GLU A 1 102 ? 2.376 -6.690 -11.747 1.00 96.94 102 GLU A CA 1
ATOM 772 C C . GLU A 1 102 ? 2.140 -6.506 -10.243 1.00 96.94 102 GLU A C 1
ATOM 774 O O . GLU A 1 102 ? 1.016 -6.670 -9.764 1.00 96.94 102 GLU A O 1
ATOM 779 N N . LYS A 1 103 ? 3.177 -6.107 -9.496 1.00 95.56 103 LYS A N 1
ATOM 780 C CA . LYS A 1 103 ? 3.070 -5.809 -8.068 1.00 95.56 103 LYS A CA 1
ATOM 781 C C . LYS A 1 103 ? 2.127 -4.640 -7.811 1.00 95.56 103 LYS A C 1
ATOM 783 O O . LYS A 1 103 ? 1.224 -4.783 -7.000 1.00 95.56 103 LYS A O 1
ATOM 788 N N . LEU A 1 104 ? 2.278 -3.527 -8.527 1.00 96.31 104 LEU A N 1
ATOM 789 C CA . LEU A 1 104 ? 1.400 -2.362 -8.378 1.00 96.31 104 LEU A CA 1
ATOM 790 C C . LEU A 1 104 ? -0.062 -2.651 -8.761 1.00 96.31 104 LEU A C 1
ATOM 792 O O . LEU A 1 104 ? -0.966 -2.015 -8.228 1.00 96.31 104 LEU A O 1
ATOM 796 N N . LEU A 1 105 ? -0.301 -3.601 -9.671 1.00 95.12 105 LEU A N 1
ATOM 797 C CA . LEU A 1 105 ? -1.648 -4.025 -10.058 1.00 95.12 105 LEU A CA 1
ATOM 798 C C . LEU A 1 105 ? -2.303 -4.933 -9.014 1.00 95.12 105 LEU A C 1
ATOM 800 O O . LEU A 1 105 ? -3.472 -4.746 -8.690 1.00 95.12 105 LEU A O 1
ATOM 804 N N . ARG A 1 106 ? -1.573 -5.936 -8.515 1.00 94.31 106 ARG A N 1
ATOM 805 C CA . ARG A 1 106 ? -2.137 -6.974 -7.639 1.00 94.31 106 ARG A CA 1
ATOM 806 C C . ARG A 1 106 ? -2.049 -6.619 -6.158 1.00 94.31 106 ARG A C 1
ATOM 808 O O . ARG A 1 106 ? -2.904 -7.019 -5.379 1.00 94.31 106 ARG A O 1
ATOM 815 N N . GLU A 1 107 ? -0.973 -5.958 -5.755 1.00 94.69 107 GLU A N 1
ATOM 816 C CA . GLU A 1 107 ? -0.612 -5.766 -4.352 1.00 94.69 107 GLU A CA 1
ATOM 817 C C . GLU A 1 107 ? 0.270 -4.512 -4.177 1.00 94.69 107 GLU A C 1
ATOM 819 O O . GLU A 1 107 ? 1.460 -4.619 -3.862 1.00 94.69 107 GLU A O 1
ATOM 824 N N . PRO A 1 108 ? -0.287 -3.315 -4.444 1.00 95.25 108 PRO A N 1
ATOM 825 C CA . PRO A 1 108 ? 0.471 -2.062 -4.475 1.00 95.25 108 PRO A CA 1
ATOM 826 C C . PRO A 1 108 ? 1.028 -1.633 -3.119 1.00 95.25 108 PRO A C 1
ATOM 828 O O . PRO A 1 108 ? 2.026 -0.921 -3.078 1.00 95.25 108 PRO A O 1
ATOM 831 N N . VAL A 1 109 ? 0.378 -2.055 -2.033 1.00 96.62 109 VAL A N 1
ATOM 832 C CA . VAL A 1 109 ? 0.826 -1.847 -0.658 1.00 96.62 109 VAL A CA 1
ATOM 833 C C . VAL A 1 109 ? 0.934 -3.213 0.007 1.00 96.62 109 VAL A C 1
ATOM 835 O O . VAL A 1 109 ? -0.009 -4.000 -0.056 1.00 96.62 109 VAL A O 1
ATOM 838 N N . GLU A 1 110 ? 2.082 -3.509 0.612 1.00 95.00 110 GLU A N 1
ATOM 839 C CA . GLU A 1 110 ? 2.289 -4.756 1.352 1.00 95.00 110 GLU A CA 1
ATOM 840 C C . GLU A 1 110 ? 1.787 -4.660 2.784 1.00 95.00 110 GLU A C 1
ATOM 842 O O . GLU A 1 110 ? 1.065 -5.551 3.224 1.00 95.00 110 GLU A O 1
ATOM 847 N N . ASP A 1 111 ? 2.153 -3.582 3.479 1.00 97.06 111 ASP A N 1
ATOM 848 C CA . ASP A 1 111 ? 1.729 -3.302 4.845 1.00 97.06 111 ASP A CA 1
ATOM 849 C C . ASP A 1 111 ? 1.175 -1.886 4.967 1.00 97.06 111 ASP A C 1
ATOM 851 O O . ASP A 1 111 ? 1.815 -0.926 4.532 1.00 97.06 111 ASP A O 1
ATOM 855 N N . TYR A 1 112 ? -0.014 -1.753 5.549 1.00 97.62 112 TYR A N 1
ATOM 856 C CA . TYR A 1 112 ? -0.635 -0.456 5.808 1.00 97.62 112 TYR A CA 1
ATOM 857 C C . TYR A 1 112 ? -0.920 -0.276 7.296 1.00 97.62 112 TYR A C 1
ATOM 859 O O . TYR A 1 112 ? -1.597 -1.089 7.923 1.00 97.62 112 TYR A O 1
ATOM 867 N N . ARG A 1 113 ? -0.442 0.828 7.865 1.00 97.75 113 ARG A N 1
ATOM 868 C CA . ARG A 1 113 ? -0.683 1.206 9.257 1.00 97.75 113 ARG A CA 1
ATOM 869 C C . ARG A 1 113 ? -1.609 2.404 9.283 1.00 97.75 113 ARG A C 1
ATOM 871 O O . ARG A 1 113 ? -1.229 3.510 8.897 1.00 97.75 113 ARG A O 1
ATOM 878 N N . VAL A 1 114 ? -2.839 2.152 9.716 1.00 98.19 114 VAL A N 1
ATOM 879 C CA . VAL A 1 114 ? -3.810 3.205 9.979 1.00 98.19 114 VAL A CA 1
ATOM 880 C C . VAL A 1 114 ? -3.349 3.947 11.217 1.00 98.19 114 VAL A C 1
ATOM 882 O O . VAL A 1 114 ? -3.293 3.390 12.309 1.00 98.19 114 VAL A O 1
ATOM 885 N N . ASP A 1 115 ? -2.946 5.186 11.025 1.00 98.31 115 ASP A N 1
ATOM 886 C CA . ASP A 1 115 ? -2.187 5.917 12.016 1.00 98.31 115 ASP A CA 1
ATOM 887 C C . ASP A 1 115 ? -3.084 6.829 12.853 1.00 98.31 115 ASP A C 1
ATOM 889 O O . ASP A 1 115 ? -3.857 7.598 12.289 1.00 98.31 115 ASP A O 1
ATOM 893 N N . PHE A 1 116 ? -2.968 6.761 14.180 1.00 98.31 116 PHE A N 1
ATOM 894 C CA . PHE A 1 116 ? -3.570 7.691 15.144 1.00 98.31 116 PHE A CA 1
ATOM 895 C C . PHE A 1 116 ? -2.512 8.480 15.936 1.00 98.31 116 PHE A C 1
ATOM 897 O O . PHE A 1 116 ? -2.848 9.152 16.915 1.00 98.31 116 PHE A O 1
ATOM 904 N N . GLU A 1 117 ? -1.241 8.408 15.536 1.00 95.00 117 GLU A N 1
ATOM 905 C CA . GLU A 1 117 ? -0.128 9.132 16.151 1.00 95.00 117 GLU A CA 1
ATOM 906 C C . GLU A 1 117 ? 0.218 10.407 15.350 1.00 95.00 117 GLU A C 1
ATOM 908 O O . GLU A 1 117 ? -0.626 11.288 15.172 1.00 95.00 117 GLU A O 1
ATOM 913 N N . ASP A 1 118 ? 1.455 10.549 14.878 1.00 92.69 118 ASP A N 1
ATOM 914 C CA . ASP A 1 118 ? 1.986 11.776 14.285 1.00 92.69 118 ASP A CA 1
ATOM 915 C C . ASP A 1 118 ? 1.398 12.077 12.899 1.00 92.69 118 ASP A C 1
ATOM 917 O O . ASP A 1 118 ? 1.077 13.230 12.610 1.00 92.69 118 ASP A O 1
ATOM 921 N N . GLY A 1 119 ? 1.157 11.061 12.069 1.00 88.56 119 GLY A N 1
ATOM 922 C CA . GLY A 1 119 ? 0.494 11.203 10.770 1.00 88.56 119 GLY A CA 1
ATOM 923 C C . GLY A 1 119 ? -1.009 11.496 10.863 1.00 88.56 119 GLY A C 1
ATOM 924 O O . GLY A 1 119 ? -1.626 11.901 9.875 1.00 88.56 119 GLY A O 1
ATOM 925 N N . TYR A 1 120 ? -1.610 11.332 12.044 1.00 95.88 120 TYR A N 1
ATOM 926 C CA . TYR A 1 120 ? -2.983 11.751 12.341 1.00 95.88 120 TYR A CA 1
ATOM 927 C C . TYR A 1 120 ? -3.049 13.167 12.921 1.00 95.88 120 TYR A C 1
ATOM 929 O O . TYR A 1 120 ? -3.946 13.949 12.575 1.00 95.88 120 TYR A O 1
ATOM 937 N N . GLY A 1 121 ? -2.072 13.493 13.770 1.00 93.88 121 GLY A N 1
ATOM 938 C CA . GLY A 1 121 ? -1.983 14.746 14.503 1.00 93.88 121 GLY A CA 1
ATOM 939 C C . GLY A 1 121 ? -2.908 14.802 15.723 1.00 93.88 121 GLY A C 1
ATOM 940 O O . GLY A 1 121 ? -3.576 13.836 16.087 1.00 93.88 121 GLY A O 1
ATOM 941 N N . ASN A 1 122 ? -2.955 15.970 16.364 1.00 93.06 122 ASN A N 1
ATOM 942 C CA . ASN A 1 122 ? -3.814 16.202 17.525 1.00 93.06 122 ASN A CA 1
ATOM 943 C C . ASN A 1 122 ? -5.227 16.588 17.081 1.00 93.06 122 ASN A C 1
ATOM 945 O O . ASN A 1 122 ? -5.398 17.563 16.345 1.00 93.06 122 ASN A O 1
ATOM 949 N N . ARG A 1 123 ? -6.232 15.855 17.567 1.00 96.00 123 ARG A N 1
ATOM 950 C CA . ARG A 1 123 ? -7.659 16.122 17.349 1.00 96.00 123 ARG A CA 1
ATOM 951 C C . ARG A 1 123 ? -8.412 16.111 18.683 1.00 96.00 123 ARG A C 1
ATOM 953 O O . ARG A 1 123 ? -7.922 15.506 19.636 1.00 96.00 123 ARG A O 1
ATOM 960 N N . PRO A 1 124 ? -9.584 16.761 18.768 1.00 97.50 124 PRO A N 1
ATOM 961 C CA . PRO A 1 124 ? -10.498 16.573 19.887 1.00 97.50 124 PRO A CA 1
ATOM 962 C C . PRO A 1 124 ? -10.891 15.100 20.054 1.00 97.50 124 PRO A C 1
ATOM 964 O O . PRO A 1 124 ? -10.988 14.363 19.072 1.00 97.50 124 PRO A O 1
ATOM 967 N N . ASP A 1 125 ? -11.177 14.696 21.291 1.00 97.69 125 ASP A N 1
ATOM 968 C CA . ASP A 1 125 ? -11.500 13.303 21.621 1.00 97.69 125 ASP A CA 1
ATOM 969 C C . ASP A 1 125 ? -12.682 12.750 20.826 1.00 97.69 125 ASP A C 1
ATOM 971 O O . ASP A 1 125 ? -12.605 11.636 20.321 1.00 97.69 125 ASP A O 1
ATOM 975 N N . GLU A 1 126 ? -13.747 13.535 20.671 1.00 98.38 126 GLU A N 1
ATOM 976 C CA . GLU A 1 126 ? -14.941 13.126 19.921 1.00 98.38 126 GLU A CA 1
ATOM 977 C C . GLU A 1 126 ? -14.632 12.869 18.438 1.00 98.38 126 GLU A C 1
ATOM 979 O O . GLU A 1 126 ? -15.195 11.966 17.820 1.00 98.38 126 GLU A O 1
ATOM 984 N N . GLU A 1 127 ? -13.705 13.639 17.867 1.00 98.56 127 GLU A N 1
ATOM 985 C CA . GLU A 1 127 ? -13.289 13.479 16.477 1.00 98.56 127 GLU A CA 1
ATOM 986 C C . GLU A 1 127 ? -12.407 12.235 16.298 1.00 98.56 127 GLU A C 1
ATOM 988 O O . GLU A 1 127 ? -12.566 11.487 15.333 1.00 98.56 127 GLU A O 1
ATOM 993 N N . GLU A 1 128 ? -11.492 11.976 17.236 1.00 98.56 128 GLU A N 1
ATOM 994 C CA . GLU A 1 128 ? -10.697 10.744 17.233 1.00 98.56 128 GLU A CA 1
ATOM 995 C C . GLU A 1 128 ? -11.549 9.498 17.473 1.00 98.56 128 GLU A C 1
ATOM 997 O O . GLU A 1 128 ? -11.344 8.498 16.787 1.00 98.56 128 GLU A O 1
ATOM 1002 N N . ASP A 1 129 ? -12.544 9.572 18.358 1.00 98.75 129 ASP A N 1
ATOM 1003 C CA . ASP A 1 129 ? -13.514 8.499 18.580 1.00 98.75 129 ASP A CA 1
ATOM 1004 C C . ASP A 1 129 ? -14.271 8.160 17.286 1.00 98.75 129 ASP A C 1
ATOM 1006 O O . ASP A 1 129 ? -14.357 6.991 16.901 1.00 98.75 129 ASP A O 1
ATOM 1010 N N . PHE A 1 130 ? -14.768 9.179 16.576 1.00 98.75 130 PHE A N 1
ATOM 1011 C CA . PHE A 1 130 ? -15.456 9.000 15.298 1.00 98.75 130 PHE A CA 1
ATOM 1012 C C . PHE A 1 130 ? -14.564 8.316 14.251 1.00 98.75 130 PHE A C 1
ATOM 1014 O O . PHE A 1 130 ? -14.993 7.371 13.580 1.00 98.75 130 PHE A O 1
ATOM 1021 N N . HIS A 1 131 ? -13.311 8.757 14.117 1.00 98.75 131 HIS A N 1
ATOM 1022 C CA . HIS A 1 131 ? -12.380 8.145 13.174 1.00 98.75 131 HIS A CA 1
ATOM 1023 C C . HIS A 1 131 ? -11.977 6.725 13.588 1.00 98.75 131 HIS A C 1
ATOM 1025 O O . HIS A 1 131 ? -11.873 5.869 12.714 1.00 98.75 131 HIS A O 1
ATOM 1031 N N . ALA A 1 132 ? -11.799 6.440 14.881 1.00 98.81 132 ALA A N 1
ATOM 1032 C CA . ALA A 1 132 ? -11.509 5.093 15.378 1.00 98.81 132 ALA A CA 1
ATOM 1033 C C . ALA A 1 132 ? -12.615 4.101 14.994 1.00 98.81 132 ALA A C 1
ATOM 1035 O O . ALA A 1 132 ? -12.326 3.051 14.419 1.00 98.81 132 ALA A O 1
ATOM 1036 N N . ILE A 1 133 ? -13.877 4.477 15.221 1.00 98.88 133 ILE A N 1
ATOM 1037 C CA . ILE A 1 133 ? -15.047 3.678 14.830 1.00 98.88 133 ILE A CA 1
ATOM 1038 C C . ILE A 1 133 ? -15.077 3.483 13.310 1.00 98.88 133 ILE A C 1
ATOM 1040 O O . ILE A 1 133 ? -15.116 2.350 12.831 1.00 98.88 133 ILE A O 1
ATOM 1044 N N . THR A 1 134 ? -14.961 4.578 12.549 1.00 98.81 134 THR A N 1
ATOM 1045 C CA . THR A 1 134 ? -14.973 4.540 11.076 1.00 98.81 134 THR A CA 1
ATOM 1046 C C . THR A 1 134 ? -13.869 3.632 10.526 1.00 98.81 134 THR A C 1
ATOM 1048 O O . THR A 1 134 ? -14.078 2.915 9.551 1.00 98.81 134 THR A O 1
ATOM 1051 N N . VAL A 1 135 ? -12.677 3.640 11.128 1.00 98.75 135 VAL A N 1
ATOM 1052 C CA . VAL A 1 135 ? -11.571 2.761 10.728 1.00 98.75 135 VAL A CA 1
ATOM 1053 C C . VAL A 1 135 ? -11.934 1.294 10.934 1.00 98.75 135 VAL A C 1
ATOM 1055 O O . VAL A 1 135 ? -11.686 0.494 10.033 1.00 98.75 135 VAL A O 1
ATOM 1058 N N . GLY A 1 136 ? -12.544 0.939 12.069 1.00 98.62 136 GLY A N 1
ATOM 1059 C CA . GLY A 1 136 ? -13.013 -0.424 12.322 1.00 98.62 136 GLY A CA 1
ATOM 1060 C C . GLY A 1 136 ? -14.010 -0.904 11.262 1.00 98.62 136 GLY A C 1
ATOM 1061 O O . GLY A 1 136 ? -13.836 -1.981 10.690 1.00 98.62 136 GLY A O 1
ATOM 1062 N N . GLU A 1 137 ? -14.985 -0.062 10.915 1.00 98.75 137 GLU A N 1
ATOM 1063 C CA . GLU A 1 137 ? -15.967 -0.336 9.855 1.00 98.75 137 GLU A CA 1
ATOM 1064 C C . GLU A 1 137 ? -15.298 -0.491 8.477 1.00 98.75 137 GLU A C 1
ATOM 1066 O O . GLU A 1 137 ? -15.541 -1.461 7.763 1.00 98.75 137 GLU A O 1
ATOM 1071 N N . GLN A 1 138 ? -14.382 0.414 8.112 1.00 98.75 138 GLN A N 1
ATOM 1072 C CA . GLN A 1 138 ? -13.668 0.359 6.829 1.00 98.75 138 GLN A CA 1
ATOM 1073 C C . GLN A 1 138 ? -12.734 -0.852 6.705 1.00 98.75 138 GLN A C 1
ATOM 1075 O O . GLN A 1 138 ? -12.522 -1.363 5.603 1.00 98.75 138 GLN A O 1
ATOM 1080 N N . LEU A 1 139 ? -12.169 -1.326 7.816 1.00 98.56 139 LEU A N 1
ATOM 1081 C CA . LEU A 1 139 ? -11.421 -2.580 7.845 1.00 98.56 139 LEU A CA 1
ATO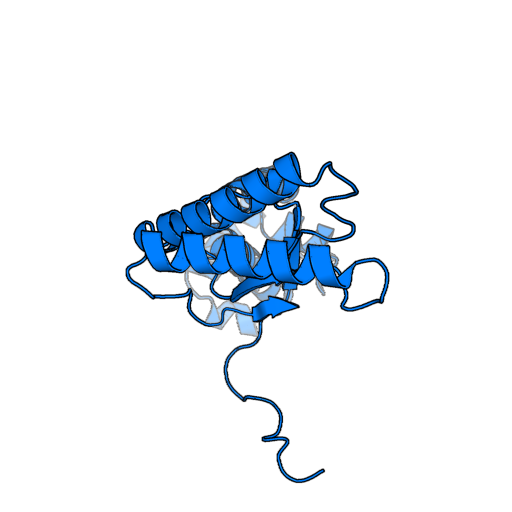M 1082 C C . LEU A 1 139 ? -12.351 -3.767 7.552 1.00 98.56 139 LEU A C 1
ATOM 1084 O O . LEU A 1 139 ? -12.006 -4.607 6.721 1.00 98.56 139 LEU A O 1
ATOM 1088 N N . ALA A 1 140 ? -13.541 -3.820 8.156 1.00 98.44 140 ALA A N 1
ATOM 1089 C CA . ALA A 1 140 ? -14.522 -4.873 7.880 1.00 98.44 140 ALA A CA 1
ATOM 1090 C C . ALA A 1 140 ? -15.023 -4.844 6.421 1.00 98.44 140 ALA A C 1
ATOM 1092 O O . ALA A 1 140 ? -15.087 -5.891 5.762 1.00 98.44 140 ALA A O 1
ATOM 1093 N N . ASP A 1 141 ? -15.294 -3.652 5.882 1.00 98.50 141 ASP A N 1
ATOM 1094 C CA . ASP A 1 141 ? -15.648 -3.453 4.473 1.00 98.50 141 ASP A CA 1
ATOM 1095 C C . ASP A 1 141 ? -14.546 -3.983 3.550 1.00 98.50 141 ASP A C 1
ATOM 1097 O O . ASP A 1 141 ? -14.807 -4.744 2.616 1.00 98.50 141 ASP A O 1
ATOM 1101 N N . GLY A 1 142 ? -13.289 -3.632 3.837 1.00 97.94 142 GLY A N 1
ATOM 1102 C CA . GLY A 1 142 ? -12.147 -4.072 3.044 1.00 97.94 142 GLY A CA 1
ATOM 1103 C C . GLY A 1 142 ? -11.899 -5.579 3.124 1.00 97.94 142 GLY A C 1
ATOM 1104 O O . GLY A 1 142 ? -11.501 -6.185 2.127 1.00 97.94 142 GLY A O 1
ATOM 1105 N N . MET A 1 143 ? -12.150 -6.205 4.280 1.00 97.50 143 MET A N 1
ATOM 1106 C CA . MET A 1 143 ? -12.103 -7.666 4.421 1.00 97.50 143 MET A CA 1
ATOM 1107 C C . MET A 1 143 ? -13.147 -8.336 3.529 1.00 97.50 143 MET A C 1
ATOM 1109 O O . MET A 1 143 ? -12.838 -9.310 2.846 1.00 97.50 143 MET A O 1
ATOM 1113 N N . THR A 1 144 ? -14.367 -7.797 3.512 1.00 97.31 144 THR A N 1
ATOM 1114 C CA . THR A 1 144 ? -15.473 -8.314 2.696 1.00 97.31 144 THR A CA 1
ATOM 1115 C C . THR A 1 144 ? -15.204 -8.126 1.204 1.00 97.31 144 THR A C 1
ATOM 1117 O O . THR A 1 144 ? -15.455 -9.030 0.409 1.00 97.31 144 THR A O 1
ATOM 1120 N N . ALA A 1 145 ? -14.651 -6.974 0.820 1.00 96.94 145 ALA A N 1
ATOM 1121 C CA . ALA A 1 145 ? -14.332 -6.644 -0.565 1.00 96.94 145 ALA A CA 1
ATOM 1122 C C . ALA A 1 145 ? -13.023 -7.282 -1.073 1.00 96.94 145 ALA A C 1
ATOM 1124 O O . ALA A 1 145 ? -12.772 -7.279 -2.278 1.00 96.94 145 ALA A O 1
ATOM 1125 N N . GLY A 1 146 ? -12.175 -7.811 -0.184 1.00 96.00 146 GLY A N 1
ATOM 1126 C CA . GLY A 1 146 ? -10.857 -8.345 -0.541 1.00 96.00 146 GLY A CA 1
ATOM 1127 C C . GLY A 1 146 ? -9.870 -7.272 -1.016 1.00 96.00 146 GLY A C 1
ATOM 1128 O O . GLY A 1 146 ? -8.995 -7.560 -1.830 1.00 96.00 146 GLY A O 1
ATOM 1129 N N . THR A 1 147 ? -10.022 -6.031 -0.548 1.00 96.19 147 THR A N 1
ATOM 1130 C CA . THR A 1 147 ? -9.238 -4.866 -1.001 1.00 96.19 147 THR A CA 1
ATOM 1131 C C . THR A 1 147 ? -8.109 -4.475 -0.052 1.00 96.19 147 THR A C 1
ATOM 1133 O O . THR A 1 147 ? -7.299 -3.606 -0.388 1.00 96.19 147 THR A O 1
ATOM 1136 N N . LEU A 1 148 ? -8.044 -5.093 1.132 1.00 97.00 148 LEU A N 1
ATOM 1137 C CA . LEU A 1 148 ? -6.988 -4.821 2.101 1.00 97.00 148 LEU A CA 1
ATOM 1138 C C . LEU A 1 148 ? -5.633 -5.383 1.641 1.00 97.00 148 LEU A C 1
ATOM 1140 O O . LEU A 1 148 ? -5.579 -6.434 0.996 1.00 97.00 148 LEU A O 1
ATOM 1144 N N . PRO A 1 149 ? -4.525 -4.716 2.003 1.00 96.50 149 PRO A N 1
ATOM 1145 C CA . PRO A 1 149 ? -3.189 -5.266 1.825 1.00 96.50 149 PRO A CA 1
ATOM 1146 C C . PRO A 1 149 ? -2.981 -6.540 2.672 1.00 96.50 149 PRO A C 1
ATOM 1148 O O . PRO A 1 149 ? -3.689 -6.746 3.662 1.00 96.50 149 PRO A O 1
ATOM 1151 N N . PRO A 1 150 ? -2.007 -7.404 2.320 1.00 95.00 150 PRO A N 1
ATOM 1152 C CA . PRO A 1 150 ? -1.758 -8.661 3.038 1.00 95.00 150 PRO A CA 1
ATOM 1153 C C . PRO A 1 150 ? -1.353 -8.493 4.506 1.00 95.00 150 PRO A C 1
ATOM 1155 O O . PRO A 1 150 ? -1.525 -9.424 5.298 1.00 95.00 150 PRO A O 1
ATOM 1158 N N . PHE A 1 151 ? -0.776 -7.340 4.840 1.00 96.38 151 PHE A N 1
ATOM 1159 C CA . PHE A 1 151 ? -0.476 -6.908 6.195 1.00 96.38 151 PHE A CA 1
ATOM 1160 C C . PHE A 1 15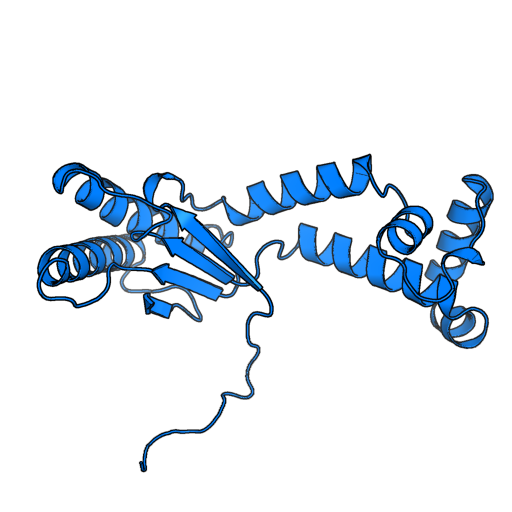1 ? -1.182 -5.573 6.423 1.00 96.38 151 PHE A C 1
ATOM 1162 O O . PHE A 1 151 ? -1.158 -4.680 5.576 1.00 96.38 151 PHE A O 1
ATOM 1169 N N . ILE A 1 152 ? -1.865 -5.445 7.552 1.00 97.44 152 ILE A N 1
ATOM 1170 C CA . ILE A 1 152 ? -2.544 -4.207 7.915 1.00 97.44 152 ILE A CA 1
ATOM 1171 C C . ILE A 1 152 ? -2.581 -4.076 9.428 1.00 97.44 152 ILE A C 1
ATOM 1173 O O . ILE A 1 152 ? -2.396 -5.045 10.162 1.00 97.44 152 ILE A O 1
ATOM 1177 N N . GLY A 1 153 ? -2.785 -2.872 9.930 1.00 97.31 153 GLY A N 1
ATOM 1178 C CA . GLY A 1 153 ? -2.910 -2.660 11.355 1.00 97.31 153 GLY A CA 1
ATOM 1179 C C . GLY A 1 153 ? -3.221 -1.232 11.719 1.00 97.31 153 GLY A C 1
ATOM 1180 O O . GLY A 1 153 ? -3.430 -0.390 10.847 1.00 97.31 153 GLY A O 1
ATOM 1181 N N . ILE A 1 154 ? -3.203 -0.973 13.018 1.00 97.81 154 ILE A N 1
ATOM 1182 C CA . ILE A 1 154 ? -3.429 0.355 13.576 1.00 97.81 154 ILE A CA 1
ATOM 1183 C C . ILE A 1 154 ? -2.195 0.746 14.382 1.00 97.81 154 ILE A C 1
ATOM 1185 O O . ILE A 1 154 ? -1.718 -0.048 15.192 1.00 97.81 154 ILE A O 1
ATOM 1189 N N . ARG A 1 155 ? -1.695 1.965 14.166 1.00 98.12 155 ARG A N 1
ATOM 1190 C CA . ARG A 1 155 ? -0.741 2.596 15.075 1.00 98.12 155 ARG A CA 1
ATOM 1191 C C . ARG A 1 155 ? -1.496 3.487 16.045 1.00 98.12 155 ARG A C 1
ATOM 1193 O O . ARG A 1 155 ? -2.182 4.415 15.616 1.00 98.12 155 ARG A O 1
ATOM 1200 N N . ILE A 1 156 ? -1.375 3.201 17.333 1.00 97.81 156 ILE A N 1
ATOM 1201 C CA . ILE A 1 156 ? -1.968 4.018 18.393 1.00 97.81 156 ILE A CA 1
ATOM 1202 C C . ILE A 1 156 ? -0.919 4.945 18.999 1.00 97.81 156 ILE A C 1
ATOM 1204 O O . ILE A 1 156 ? 0.281 4.780 18.804 1.00 97.81 156 ILE A O 1
ATOM 1208 N N . LYS A 1 157 ? -1.377 5.939 19.762 1.00 96.81 157 LYS A N 1
ATOM 1209 C CA . LYS A 1 157 ? -0.471 6.753 20.575 1.00 96.81 157 LYS A CA 1
ATOM 1210 C C . LYS A 1 157 ? 0.269 5.863 21.589 1.00 96.81 157 LYS A C 1
ATOM 1212 O O . LYS A 1 157 ? -0.307 4.883 22.069 1.00 96.81 157 LYS A O 1
ATOM 1217 N N . PRO A 1 158 ? 1.505 6.213 21.979 1.00 96.38 158 PRO A N 1
ATOM 1218 C CA . PRO A 1 158 ? 2.264 5.426 22.940 1.00 96.38 158 PRO A CA 1
ATOM 1219 C C . PRO A 1 158 ? 1.589 5.410 24.318 1.00 96.38 158 PRO A C 1
ATOM 1221 O O . PRO A 1 158 ? 0.849 6.321 24.697 1.00 96.38 158 PRO A O 1
ATOM 1224 N N . PHE A 1 159 ? 1.899 4.396 25.124 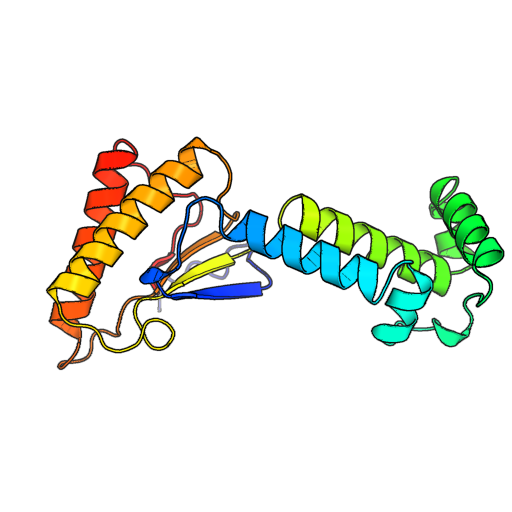1.00 96.50 159 PHE A N 1
ATOM 1225 C CA . PHE A 1 159 ? 1.440 4.285 26.513 1.00 96.50 159 PHE A CA 1
ATOM 1226 C C . PHE A 1 159 ? 2.284 5.130 27.477 1.00 96.50 159 PHE A C 1
ATOM 1228 O O . PHE A 1 159 ? 2.833 4.634 28.460 1.00 96.50 159 PHE A O 1
ATOM 1235 N N . THR A 1 160 ? 2.392 6.426 27.191 1.00 96.06 160 THR A N 1
ATOM 1236 C CA . THR A 1 160 ? 2.924 7.414 28.137 1.00 96.06 160 THR A CA 1
ATOM 1237 C C . THR A 1 160 ? 1.819 7.884 29.082 1.00 96.06 160 THR A C 1
ATOM 1239 O O . THR A 1 160 ? 0.634 7.691 28.812 1.00 96.06 160 THR A O 1
ATOM 1242 N N . LEU A 1 161 ? 2.188 8.538 30.187 1.00 95.62 161 LEU A N 1
ATOM 1243 C CA . LEU A 1 161 ? 1.223 9.078 31.153 1.00 95.62 161 LEU A CA 1
ATOM 1244 C C . LEU A 1 161 ? 0.192 10.018 30.500 1.00 95.62 161 LEU A C 1
ATOM 1246 O O . LEU A 1 161 ? -0.967 10.035 30.900 1.00 95.62 161 LEU A O 1
ATOM 1250 N N . GLU A 1 162 ? 0.624 10.779 29.496 1.00 94.50 162 GLU A N 1
ATOM 1251 C CA . GLU A 1 162 ? -0.174 11.805 28.822 1.00 94.50 162 GLU A CA 1
ATOM 1252 C C . GLU A 1 162 ? -1.162 11.207 27.815 1.00 94.50 162 GLU A C 1
ATOM 1254 O O . GLU A 1 162 ? -2.303 11.655 27.737 1.00 94.50 162 GLU A O 1
ATOM 1259 N N . SER A 1 163 ? -0.757 10.182 27.058 1.00 96.06 163 SER A N 1
ATOM 1260 C CA . SER A 1 163 ? -1.573 9.628 25.971 1.00 96.06 163 SER A CA 1
ATOM 1261 C C . SER A 1 163 ? -2.2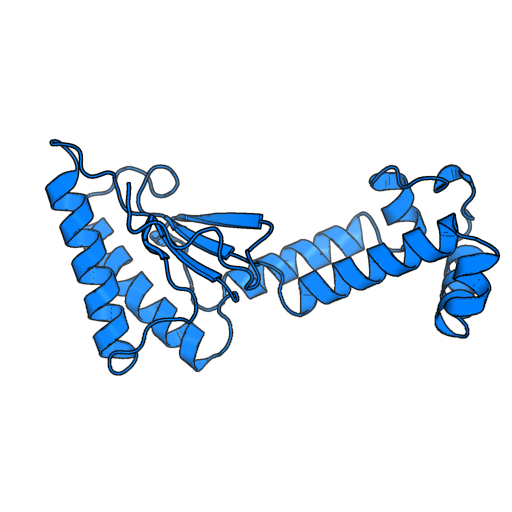21 8.282 26.275 1.00 96.06 163 SER A C 1
ATOM 1263 O O . SER A 1 163 ? -3.033 7.830 25.472 1.00 96.06 163 SER A O 1
ATOM 1265 N N . TYR A 1 164 ? -1.933 7.647 27.416 1.00 97.12 164 TYR A N 1
ATOM 1266 C CA . TYR A 1 164 ? -2.432 6.304 27.745 1.00 97.12 164 TYR A CA 1
ATOM 1267 C C . TYR A 1 164 ? -3.954 6.167 27.611 1.00 97.12 164 TYR A C 1
ATOM 1269 O O . TYR A 1 164 ? -4.435 5.276 26.913 1.00 97.12 164 TYR A O 1
ATOM 1277 N N . GLN A 1 165 ? -4.720 7.062 28.246 1.00 97.62 165 GLN A N 1
ATOM 1278 C CA . GLN A 1 165 ? -6.187 6.998 28.211 1.00 97.62 165 GLN A CA 1
ATOM 1279 C C . GLN A 1 165 ? -6.715 7.133 26.781 1.00 97.62 165 GLN A C 1
ATOM 1281 O O . GLN A 1 165 ? -7.594 6.376 26.366 1.00 97.62 165 GLN A O 1
ATOM 1286 N N . ARG A 1 166 ? -6.123 8.055 26.013 1.00 97.56 166 ARG A N 1
ATOM 1287 C CA . ARG A 1 166 ? -6.484 8.286 24.618 1.00 97.56 166 ARG A CA 1
ATOM 1288 C C . ARG A 1 166 ? -6.152 7.077 23.745 1.00 97.56 166 ARG A C 1
ATOM 1290 O O . ARG A 1 166 ? -6.996 6.636 22.974 1.00 97.56 166 ARG A O 1
ATOM 1297 N N . ALA A 1 167 ? -4.960 6.507 23.907 1.00 97.88 167 ALA A N 1
ATOM 1298 C CA . ALA A 1 167 ? -4.483 5.347 23.163 1.00 97.88 167 ALA A CA 1
ATOM 1299 C C . ALA A 1 167 ? -5.369 4.111 23.382 1.00 97.88 167 ALA A C 1
ATOM 1301 O O . ALA A 1 167 ? -5.795 3.479 22.416 1.00 97.88 167 ALA A O 1
ATOM 1302 N N . VAL A 1 168 ? -5.694 3.804 24.644 1.00 98.44 168 VAL A N 1
ATOM 1303 C CA . VAL A 1 168 ? -6.570 2.676 24.999 1.00 98.44 168 VAL A CA 1
ATOM 1304 C C . VAL A 1 168 ? -7.967 2.869 24.421 1.00 98.44 168 VAL A C 1
ATOM 1306 O O . VAL A 1 168 ? -8.507 1.937 23.834 1.00 98.44 168 VAL A O 1
ATOM 1309 N N . ARG A 1 169 ? -8.539 4.074 24.533 1.00 98.56 169 ARG A N 1
ATOM 1310 C CA . ARG A 1 169 ? -9.878 4.359 24.004 1.00 98.56 169 ARG A CA 1
ATOM 1311 C C . ARG A 1 169 ? -9.933 4.247 22.480 1.00 98.56 169 ARG A C 1
ATOM 1313 O O . ARG A 1 169 ? -10.881 3.686 21.946 1.00 98.56 169 ARG A O 1
ATOM 1320 N N . THR A 1 170 ? -8.911 4.736 21.782 1.00 98.62 170 THR A N 1
ATOM 1321 C CA . THR A 1 170 ? -8.814 4.622 20.319 1.00 98.62 170 THR A CA 1
ATOM 1322 C C . THR A 1 170 ? -8.688 3.161 19.879 1.00 98.62 170 THR A C 1
ATOM 1324 O O . THR A 1 170 ? -9.371 2.748 18.943 1.00 98.62 170 THR A O 1
ATOM 1327 N N . LEU A 1 171 ? -7.880 2.358 20.583 1.00 98.50 171 LEU A N 1
ATOM 1328 C CA . LEU A 1 171 ? -7.770 0.922 20.322 1.00 98.50 171 LEU A CA 1
ATOM 1329 C C . LEU A 1 171 ? -9.102 0.194 20.550 1.00 98.50 171 LEU A C 1
ATOM 1331 O O . LEU A 1 171 ? -9.532 -0.575 19.695 1.00 98.50 171 LEU A O 1
ATOM 1335 N N . ASP A 1 172 ? -9.749 0.450 21.686 1.00 98.69 172 ASP A N 1
ATOM 1336 C CA . ASP A 1 172 ? -11.020 -0.167 22.071 1.00 98.69 172 ASP A CA 1
ATOM 1337 C C . ASP A 1 172 ? -12.117 0.098 21.035 1.00 98.69 172 ASP A C 1
ATOM 1339 O O . ASP A 1 172 ? -12.725 -0.839 20.519 1.00 98.69 172 ASP A O 1
ATOM 1343 N N . LEU A 1 173 ? -12.309 1.364 20.657 1.00 98.81 173 LEU A N 1
ATOM 1344 C CA . LEU A 1 173 ? -13.330 1.755 19.687 1.00 98.81 173 LEU A CA 1
ATOM 1345 C C . LEU A 1 173 ? -13.092 1.134 18.308 1.00 98.81 173 LEU A C 1
ATOM 1347 O O . LEU A 1 173 ? -14.029 0.610 17.706 1.00 98.81 173 LEU A O 1
ATOM 1351 N N . ALA A 1 174 ? -11.850 1.151 17.814 1.00 98.62 174 ALA A N 1
ATOM 1352 C CA . ALA A 1 174 ? -11.541 0.606 16.496 1.00 98.62 174 ALA A CA 1
ATOM 1353 C C . ALA A 1 174 ? -11.700 -0.921 16.437 1.00 98.62 174 ALA A C 1
ATOM 1355 O O . ALA A 1 174 ? -12.254 -1.446 15.471 1.00 98.62 174 ALA A O 1
ATOM 1356 N N . ILE A 1 175 ? -11.242 -1.642 17.467 1.00 98.31 175 ILE A N 1
ATOM 1357 C CA . ILE A 1 175 ? -11.356 -3.106 17.520 1.00 98.31 175 ILE A CA 1
ATOM 1358 C C . ILE A 1 175 ? -12.799 -3.542 17.772 1.00 98.31 175 ILE A C 1
ATOM 1360 O O . ILE A 1 175 ? -13.240 -4.508 17.152 1.00 98.31 175 ILE A O 1
ATOM 1364 N N . THR A 1 176 ? -13.544 -2.826 18.618 1.00 98.62 176 THR A N 1
ATOM 1365 C CA . THR A 1 176 ? -14.968 -3.100 18.858 1.00 98.62 176 THR A CA 1
ATOM 1366 C C . THR A 1 176 ? -15.774 -2.922 17.575 1.00 98.62 176 THR A C 1
ATOM 1368 O O . THR A 1 176 ? -16.442 -3.858 17.149 1.00 98.62 176 THR A O 1
ATOM 1371 N N . ALA A 1 177 ? -15.632 -1.781 16.890 1.00 98.75 177 ALA A N 1
ATOM 1372 C CA . ALA A 1 177 ? -16.333 -1.530 15.631 1.00 98.75 177 ALA A CA 1
ATOM 1373 C C . ALA A 1 177 ? -15.971 -2.557 14.543 1.00 98.75 177 ALA A C 1
ATOM 1375 O O . ALA A 1 177 ? -16.849 -3.053 13.836 1.00 98.75 177 ALA A O 1
ATOM 1376 N N . LEU A 1 178 ? -14.689 -2.930 14.439 1.00 98.56 178 LEU A N 1
ATOM 1377 C CA . LEU A 1 178 ? -14.244 -3.991 13.534 1.00 98.56 178 LEU A CA 1
ATOM 1378 C C . LEU A 1 178 ? -14.904 -5.331 13.871 1.00 98.56 178 LEU A C 1
ATOM 1380 O O . LEU A 1 178 ? -15.425 -5.990 12.976 1.00 98.56 178 LEU A O 1
ATOM 1384 N N . ALA A 1 179 ? -14.874 -5.741 15.140 1.00 98.06 179 ALA A N 1
ATOM 1385 C CA . ALA A 1 179 ? -15.443 -7.007 15.582 1.00 98.06 179 ALA A CA 1
ATOM 1386 C C . ALA A 1 179 ? -16.960 -7.062 15.347 1.00 98.06 179 ALA A C 1
ATOM 1388 O O . ALA A 1 179 ? -17.458 -8.077 14.856 1.00 98.06 179 ALA A O 1
ATOM 1389 N N . ASP A 1 180 ? -17.675 -5.974 15.630 1.00 98.44 180 ASP A N 1
ATOM 1390 C CA . ASP A 1 180 ? -19.117 -5.874 15.407 1.00 98.44 180 ASP A CA 1
ATOM 1391 C C . ASP A 1 180 ? -19.461 -5.996 13.915 1.00 98.44 180 ASP A C 1
ATOM 1393 O O . ASP A 1 180 ? -20.347 -6.767 13.538 1.00 98.44 180 ASP A O 1
ATOM 1397 N N . ALA A 1 181 ? -18.719 -5.303 13.046 1.00 98.25 181 ALA A N 1
ATOM 1398 C CA . ALA A 1 181 ? -18.962 -5.302 11.604 1.00 98.25 181 ALA A CA 1
ATOM 1399 C C . ALA A 1 181 ? -18.499 -6.591 10.891 1.00 98.25 181 ALA A C 1
ATOM 1401 O O . ALA A 1 181 ? -19.035 -6.944 9.840 1.00 98.25 181 ALA A O 1
ATOM 1402 N N . SER A 1 182 ? -17.518 -7.317 11.437 1.00 97.38 182 SER A N 1
ATOM 1403 C CA . SER A 1 182 ? -16.916 -8.500 10.798 1.00 97.38 182 SER A CA 1
ATOM 1404 C C . SER A 1 182 ? -17.383 -9.846 11.373 1.00 97.38 182 SER A C 1
ATOM 1406 O O . SER A 1 182 ? -16.953 -10.908 10.899 1.00 97.38 182 SER A O 1
ATOM 1408 N N . GLY A 1 183 ? -18.221 -9.828 12.414 1.00 96.31 183 GLY A N 1
ATOM 1409 C CA . GLY A 1 183 ? -18.612 -11.027 13.159 1.00 96.31 183 GLY A CA 1
ATOM 1410 C C . GLY A 1 183 ? -17.465 -11.613 13.991 1.00 96.31 183 GLY A C 1
ATOM 1411 O O . GLY A 1 183 ? -17.276 -12.831 14.016 1.00 96.31 183 GLY A O 1
ATOM 1412 N N . GLY A 1 184 ? -16.672 -10.750 14.631 1.00 95.38 184 GLY A N 1
ATOM 1413 C CA . GLY A 1 184 ? -15.570 -11.109 15.529 1.00 95.38 184 GLY A CA 1
ATOM 1414 C C . GLY A 1 184 ? -14.267 -11.493 14.826 1.00 95.38 184 GLY A C 1
ATOM 1415 O O . GLY A 1 184 ? -13.387 -12.094 15.443 1.00 95.38 184 GLY A O 1
ATOM 1416 N N . LYS A 1 185 ? -14.132 -11.189 13.532 1.00 95.19 185 LYS A N 1
ATOM 1417 C CA . LYS A 1 185 ? -12.932 -11.486 12.741 1.00 95.19 185 LYS A CA 1
ATOM 1418 C C . LYS A 1 185 ? -12.026 -10.262 12.632 1.00 95.19 185 LYS A C 1
ATOM 1420 O O . LYS A 1 185 ? -12.477 -9.124 12.575 1.00 95.19 185 LYS A O 1
ATOM 1425 N N . VAL A 1 186 ? -10.731 -10.510 12.512 1.00 94.94 186 VAL A N 1
ATOM 1426 C CA . VAL A 1 186 ? -9.736 -9.479 12.194 1.00 94.94 186 VAL A CA 1
ATOM 1427 C C . VAL A 1 186 ? -9.019 -9.842 10.894 1.00 94.94 186 VAL A C 1
ATOM 1429 O O . VAL A 1 186 ? -9.005 -11.025 10.528 1.00 94.94 186 VAL A O 1
ATOM 1432 N N . PRO A 1 187 ? -8.435 -8.865 10.173 1.00 94.31 187 PRO A N 1
ATOM 1433 C CA . PRO A 1 187 ? -7.605 -9.155 9.013 1.00 94.31 187 PRO A CA 1
ATOM 1434 C C . PRO A 1 187 ? -6.489 -10.153 9.346 1.00 94.31 187 PRO A C 1
ATOM 1436 O O . PRO A 1 187 ? -5.952 -10.171 10.457 1.00 94.31 187 PRO A O 1
ATOM 1439 N N . ALA A 1 188 ? -6.105 -10.977 8.371 1.00 89.38 188 ALA A N 1
ATOM 1440 C CA . ALA A 1 188 ? -4.909 -11.799 8.513 1.00 89.38 188 ALA A CA 1
ATOM 1441 C C . ALA A 1 188 ? -3.680 -10.899 8.725 1.00 89.38 188 ALA A C 1
ATOM 1443 O O . ALA A 1 188 ? -3.579 -9.831 8.125 1.00 89.38 188 ALA A O 1
ATOM 1444 N N . ASN A 1 189 ? -2.747 -11.338 9.573 1.00 91.25 189 ASN A N 1
ATOM 1445 C CA . ASN A 1 189 ? -1.532 -10.589 9.915 1.00 91.25 189 ASN A CA 1
ATOM 1446 C C . ASN A 1 189 ? -1.794 -9.176 10.480 1.00 91.25 189 ASN A C 1
ATOM 1448 O O . ASN A 1 189 ? -0.976 -8.274 10.289 1.00 91.25 189 ASN A O 1
ATOM 1452 N N . PHE A 1 190 ? -2.929 -8.977 11.162 1.00 95.12 190 PHE A N 1
ATOM 1453 C CA . PHE A 1 190 ? -3.233 -7.714 11.828 1.00 95.12 190 PHE A CA 1
ATOM 1454 C C . PHE A 1 190 ? -2.233 -7.427 12.958 1.00 95.12 190 PHE A C 1
ATOM 1456 O O . PHE A 1 190 ? -1.984 -8.297 13.795 1.00 95.12 190 PHE A O 1
ATOM 1463 N N . VAL A 1 191 ? -1.672 -6.214 13.007 1.00 93.75 191 VAL A N 1
ATOM 1464 C CA . VAL A 1 191 ? -0.728 -5.799 14.065 1.00 93.75 191 VAL A CA 1
ATOM 1465 C C . VAL A 1 191 ? -1.137 -4.447 14.645 1.00 93.75 191 VAL A C 1
ATOM 1467 O O . VAL A 1 191 ? -1.569 -3.554 13.921 1.00 93.75 191 VAL A O 1
ATOM 1470 N N . VAL A 1 1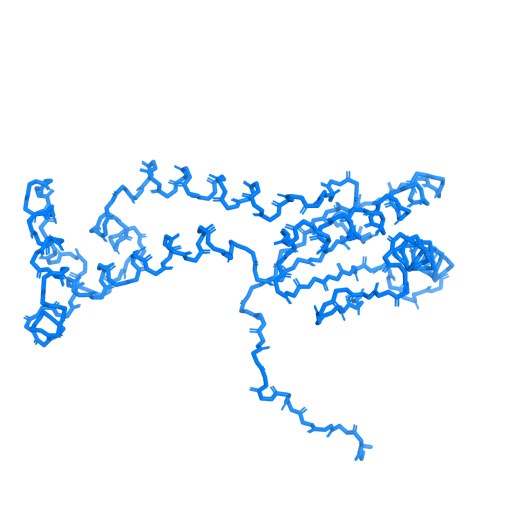92 ? -0.976 -4.297 15.957 1.00 95.88 192 VAL A N 1
ATOM 1471 C CA . VAL A 1 192 ? -1.076 -3.009 16.649 1.00 95.88 192 VAL A CA 1
ATOM 1472 C C . VAL A 1 192 ? 0.336 -2.556 16.993 1.00 95.88 192 VAL A C 1
ATOM 1474 O O . VAL A 1 192 ? 1.107 -3.348 17.540 1.00 95.88 192 VAL A O 1
ATOM 1477 N N . THR A 1 193 ? 0.667 -1.316 16.644 1.00 90.69 193 THR A N 1
ATOM 1478 C CA . THR A 1 193 ? 1.975 -0.698 16.914 1.00 90.69 193 THR A CA 1
ATOM 1479 C C . THR A 1 193 ? 1.840 0.539 17.775 1.00 90.69 193 THR A C 1
ATOM 1481 O O . THR A 1 193 ? 0.833 1.261 17.584 1.00 90.69 193 THR A O 1
#

Secondary structure (DSSP, 8-state):
---------S---S-EEEEEGGG--TTHHHHHHHHHHHHHHHH--SHHHHHHHHT-TTGGGS--SHHHHHHHHHHHHH-HHHHHHH-HHHHHHHHHHHHHHHHHHH-S-SEEEEESSTTT----HHHHHHHHHHHHHHHHHHHHHT-S-SEEEEEPPPSSTTTHHHHHHHHHHHHHHHHHHHTS---TTEEE-

Radius of gyration: 21.87 Å; chains: 1; bounding box: 43×35×63 Å